Protein AF-A0A857VCX4-F1 (afdb_monomer_lite)

Foldseek 3Di:
DPCCCQVLWLLNLLVVLVVCVVVVVDDPVLSVLLNVLLCLLLCQQVPPPRGGDRLQPDDLVVSLVSSCVSCPPVDDPVVSVSSSVSSVVSSVQSVVCNVPPPDGDDPPPPPDPDPDDDDDDDDDDDDDDDDDDDDDDDDDDDDDDDDDDDDDDDDDDPAQWDWDWDQDPVRDTDIDTGGPPQDPVNVVVVVVVVVVVDDPPPPDD

pLDDT: mean 72.99, std 20.94, range [27.66, 93.31]

Radius of gyration: 27.65 Å; chains: 1; bounding box: 73×68×56 Å

Structure (mmCIF, N/CA/C/O backbone):
data_AF-A0A857VCX4-F1
#
_entry.id   AF-A0A857VCX4-F1
#
loop_
_atom_site.group_PDB
_atom_site.id
_atom_site.type_symbol
_atom_site.label_atom_id
_atom_site.label_alt_id
_atom_site.label_comp_id
_atom_site.label_asym_id
_atom_site.label_entity_id
_atom_site.label_seq_id
_atom_site.pdbx_PDB_ins_code
_atom_site.Cartn_x
_atom_site.Cartn_y
_atom_site.Cartn_z
_atom_site.occupancy
_atom_site.B_iso_or_equiv
_atom_site.auth_seq_id
_atom_site.auth_comp_id
_atom_site.auth_asym_id
_atom_site.auth_atom_id
_atom_site.pdbx_PDB_model_num
ATOM 1 N N . MET A 1 1 ? 21.790 -14.915 -12.751 1.00 44.94 1 MET A N 1
ATOM 2 C CA . MET A 1 1 ? 20.556 -14.621 -11.998 1.00 44.94 1 MET A CA 1
ATOM 3 C C . MET A 1 1 ? 19.429 -14.968 -12.943 1.00 44.94 1 MET A C 1
ATOM 5 O O . MET A 1 1 ? 19.490 -14.515 -14.075 1.00 44.94 1 MET A O 1
ATOM 9 N N . ALA A 1 2 ? 18.552 -15.900 -12.578 1.00 46.81 2 ALA A N 1
ATOM 10 C CA . ALA A 1 2 ? 17.436 -16.257 -13.447 1.00 46.81 2 ALA A CA 1
ATOM 11 C C . ALA A 1 2 ? 16.490 -15.053 -13.506 1.00 46.81 2 ALA A C 1
ATOM 13 O O . ALA A 1 2 ? 16.058 -14.601 -12.449 1.00 46.81 2 ALA A O 1
ATOM 14 N N . ASP A 1 3 ? 16.232 -14.528 -14.706 1.00 59.94 3 ASP A N 1
ATOM 15 C CA . ASP A 1 3 ? 15.299 -13.423 -14.933 1.00 59.94 3 ASP A CA 1
ATOM 16 C C . ASP A 1 3 ? 13.868 -13.917 -14.646 1.00 59.94 3 ASP A C 1
ATOM 18 O O . ASP A 1 3 ? 13.131 -14.324 -15.545 1.00 59.94 3 ASP A O 1
ATOM 22 N N . ASN A 1 4 ? 13.464 -13.926 -13.374 1.00 74.31 4 ASN A N 1
ATOM 23 C CA . ASN A 1 4 ? 12.152 -14.409 -12.937 1.00 74.31 4 ASN A CA 1
ATOM 24 C C . ASN A 1 4 ? 11.078 -13.319 -13.032 1.00 74.31 4 ASN A C 1
ATOM 26 O O . ASN A 1 4 ? 9.928 -13.562 -12.657 1.00 74.31 4 ASN A O 1
ATOM 30 N N . LEU A 1 5 ? 11.416 -12.140 -13.568 1.00 76.06 5 LEU A N 1
ATOM 31 C CA . LEU A 1 5 ? 10.547 -10.963 -13.677 1.00 76.06 5 LEU A CA 1
ATOM 32 C C . LEU A 1 5 ? 9.143 -11.278 -14.220 1.00 76.06 5 LEU A C 1
ATOM 34 O O . LEU A 1 5 ? 8.165 -10.697 -13.754 1.00 76.06 5 LEU A O 1
ATOM 38 N N . GLY A 1 6 ? 9.030 -12.198 -15.182 1.00 78.19 6 GLY A N 1
ATOM 39 C CA . GLY A 1 6 ? 7.765 -12.591 -15.819 1.00 78.19 6 GLY A CA 1
ATOM 40 C C . GLY A 1 6 ? 7.192 -13.939 -15.373 1.00 78.19 6 GLY A C 1
ATOM 41 O O . GLY A 1 6 ? 6.234 -14.404 -15.976 1.00 78.19 6 GLY A O 1
ATOM 42 N N . SER A 1 7 ? 7.775 -14.588 -14.363 1.00 79.06 7 SER A N 1
ATOM 43 C CA . SER A 1 7 ? 7.433 -15.973 -13.995 1.00 79.06 7 SER A CA 1
ATOM 44 C C . SER A 1 7 ? 6.073 -16.137 -13.304 1.00 79.06 7 SER A C 1
ATOM 46 O O . SER A 1 7 ? 5.602 -17.260 -13.175 1.00 79.06 7 SER A O 1
ATOM 48 N N . GLY A 1 8 ? 5.445 -15.055 -12.828 1.00 83.44 8 GLY A N 1
ATOM 49 C CA . GLY A 1 8 ? 4.210 -15.141 -12.033 1.00 83.44 8 GLY A CA 1
ATOM 50 C C . GLY A 1 8 ? 4.444 -15.517 -10.562 1.00 83.44 8 GLY A C 1
ATOM 51 O O . GLY A 1 8 ? 3.518 -15.469 -9.753 1.00 83.44 8 GLY A O 1
ATOM 52 N N . THR A 1 9 ? 5.686 -15.831 -10.190 1.00 90.75 9 THR A N 1
ATOM 53 C CA . THR A 1 9 ? 6.041 -16.344 -8.863 1.00 90.75 9 THR A CA 1
ATOM 54 C C . THR A 1 9 ? 6.345 -15.245 -7.843 1.00 90.75 9 THR A C 1
ATOM 56 O O . THR A 1 9 ? 6.553 -14.073 -8.178 1.00 90.75 9 THR A O 1
ATOM 59 N N . ALA A 1 10 ? 6.431 -15.636 -6.571 1.00 88.00 10 ALA A N 1
ATOM 60 C CA . ALA A 1 10 ? 6.846 -14.765 -5.479 1.00 88.00 10 ALA A CA 1
ATOM 61 C C . ALA A 1 10 ? 8.249 -14.187 -5.645 1.00 88.00 10 ALA A C 1
ATOM 63 O O . ALA A 1 10 ? 8.455 -12.995 -5.395 1.00 88.00 10 ALA A O 1
ATOM 64 N N . ALA A 1 11 ? 9.194 -15.000 -6.116 1.00 88.38 11 ALA A N 1
ATOM 65 C CA . ALA A 1 11 ? 10.532 -14.531 -6.445 1.00 88.38 11 ALA A CA 1
ATOM 66 C C . ALA A 1 11 ? 10.484 -13.473 -7.560 1.00 88.38 11 ALA A C 1
ATOM 68 O O . ALA A 1 11 ? 11.099 -12.413 -7.429 1.00 88.38 11 ALA A O 1
ATOM 69 N N . GLY A 1 12 ? 9.675 -13.707 -8.600 1.00 89.94 12 GLY A N 1
ATOM 70 C CA . GLY A 1 12 ? 9.464 -12.757 -9.695 1.00 89.94 12 GLY A CA 1
ATOM 71 C C . GLY A 1 12 ? 8.864 -11.423 -9.246 1.00 89.94 12 GLY A C 1
ATOM 72 O O . GLY A 1 12 ? 9.275 -10.364 -9.723 1.00 89.94 12 GLY A O 1
ATOM 73 N N . LEU A 1 13 ? 7.942 -11.443 -8.278 1.00 90.00 13 LEU A N 1
ATOM 74 C CA . LEU A 1 13 ? 7.382 -10.228 -7.683 1.00 90.00 13 LEU A CA 1
ATOM 75 C C . LEU A 1 13 ? 8.437 -9.419 -6.918 1.00 90.00 13 LEU A C 1
ATOM 77 O O . LEU A 1 13 ? 8.504 -8.196 -7.056 1.00 90.00 13 LEU A O 1
ATOM 81 N N . VAL A 1 14 ? 9.267 -10.083 -6.114 1.00 91.50 14 VAL A N 1
ATOM 82 C CA . VAL A 1 14 ? 10.349 -9.419 -5.373 1.00 91.50 14 VAL A CA 1
ATOM 83 C C . VAL A 1 14 ? 11.371 -8.808 -6.331 1.00 91.50 14 VAL A C 1
ATOM 85 O O . VAL A 1 14 ? 11.766 -7.657 -6.154 1.00 91.50 14 VAL A O 1
ATOM 88 N N . GLU A 1 15 ? 11.742 -9.534 -7.381 1.00 91.06 15 GLU A N 1
ATOM 89 C CA . GLU A 1 15 ? 12.672 -9.052 -8.400 1.00 91.06 15 GLU A CA 1
ATOM 90 C C . GLU A 1 15 ? 12.084 -7.880 -9.205 1.00 91.06 15 GLU A C 1
ATOM 92 O O . GLU A 1 15 ? 12.767 -6.890 -9.468 1.00 91.06 15 GLU A O 1
ATOM 97 N N . TYR A 1 16 ? 10.785 -7.922 -9.525 1.00 90.50 16 TYR A N 1
ATOM 98 C CA . TYR A 1 16 ? 10.072 -6.793 -10.126 1.00 90.50 16 TYR A CA 1
ATOM 99 C C . TYR A 1 16 ? 10.156 -5.545 -9.239 1.00 90.50 16 TYR A C 1
ATOM 101 O O . TYR A 1 16 ? 10.503 -4.467 -9.729 1.00 90.50 16 TYR A O 1
ATOM 109 N N . LEU A 1 17 ? 9.893 -5.691 -7.940 1.00 90.25 17 LEU A N 1
ATOM 110 C CA . LEU A 1 17 ? 9.990 -4.608 -6.964 1.00 90.25 17 LEU A CA 1
ATOM 111 C C . LEU A 1 17 ? 11.412 -4.026 -6.890 1.00 90.25 17 LEU A C 1
ATOM 113 O O . LEU A 1 17 ? 11.567 -2.804 -6.946 1.00 90.25 17 LEU A O 1
ATOM 117 N N . ASP A 1 18 ? 12.441 -4.874 -6.851 1.00 91.25 18 ASP A N 1
ATOM 118 C CA . ASP A 1 18 ? 13.842 -4.436 -6.878 1.00 91.25 18 ASP A CA 1
ATOM 119 C C . ASP A 1 18 ? 14.176 -3.713 -8.199 1.00 91.25 18 ASP A C 1
ATOM 121 O O . ASP A 1 18 ? 14.828 -2.664 -8.199 1.00 91.25 18 ASP A O 1
ATOM 125 N N . SER A 1 19 ? 13.636 -4.183 -9.330 1.00 89.88 19 SER A N 1
ATOM 126 C CA . SER A 1 19 ? 13.807 -3.534 -10.635 1.00 89.88 19 SER A CA 1
ATOM 127 C C . SER A 1 19 ? 13.178 -2.135 -10.695 1.00 89.88 19 SER A C 1
ATOM 129 O O . SER A 1 19 ? 13.698 -1.258 -11.389 1.00 89.88 19 SER A O 1
ATOM 131 N N . LEU A 1 20 ? 12.087 -1.887 -9.956 1.00 88.81 20 LEU A N 1
ATOM 132 C CA . LEU A 1 20 ? 11.468 -0.560 -9.870 1.00 88.81 20 LEU A CA 1
ATOM 133 C C . LEU A 1 20 ? 12.372 0.435 -9.141 1.00 88.81 20 LEU A C 1
ATOM 135 O O . LEU A 1 20 ? 12.447 1.596 -9.553 1.00 88.81 20 LEU A O 1
ATOM 139 N N . VAL A 1 21 ? 13.054 -0.010 -8.082 1.00 90.44 21 VAL A N 1
ATOM 140 C CA . VAL A 1 21 ? 14.012 0.815 -7.331 1.00 90.44 21 VAL A CA 1
ATOM 141 C C . VAL A 1 21 ? 15.259 1.063 -8.176 1.00 90.44 21 VAL A C 1
ATOM 143 O O . VAL A 1 21 ? 15.648 2.216 -8.355 1.00 90.44 21 VAL A O 1
ATOM 146 N N . ALA A 1 22 ? 15.823 0.014 -8.785 1.00 88.56 22 ALA A N 1
ATOM 147 C CA . ALA A 1 22 ? 17.004 0.115 -9.644 1.00 88.56 22 ALA A CA 1
ATOM 148 C C . ALA A 1 22 ? 16.788 1.056 -10.844 1.00 88.56 22 ALA A C 1
ATOM 150 O O . ALA A 1 22 ? 17.678 1.818 -11.212 1.00 88.56 22 ALA A O 1
ATOM 151 N N . LYS A 1 23 ? 15.583 1.054 -11.431 1.00 86.94 23 LYS A N 1
ATOM 152 C CA . LYS A 1 23 ? 15.206 1.942 -12.546 1.00 86.94 23 LYS A CA 1
ATOM 153 C C . LYS A 1 23 ? 14.748 3.339 -12.099 1.00 86.94 23 LYS A C 1
ATOM 155 O O . LYS A 1 23 ? 14.315 4.124 -12.942 1.00 86.94 23 LYS A O 1
ATOM 160 N N . GLY A 1 24 ? 14.761 3.644 -10.798 1.00 85.75 24 GLY A N 1
ATOM 161 C CA . GLY A 1 24 ? 14.295 4.924 -10.250 1.00 85.75 24 GLY A CA 1
ATOM 162 C C . GLY A 1 24 ? 12.797 5.192 -10.453 1.00 85.75 24 GLY A C 1
ATOM 163 O O . GLY A 1 24 ? 12.353 6.337 -10.393 1.00 85.75 24 GLY A O 1
ATOM 164 N N . ARG A 1 25 ? 11.998 4.151 -10.721 1.00 85.50 25 ARG A N 1
ATOM 165 C CA . ARG A 1 25 ? 10.548 4.250 -10.968 1.00 85.50 25 ARG A CA 1
ATOM 166 C C . ARG A 1 25 ? 9.735 4.277 -9.677 1.00 85.50 25 ARG A C 1
ATOM 168 O O . ARG A 1 25 ? 8.569 4.662 -9.695 1.00 85.50 25 ARG A O 1
ATOM 175 N N . SER A 1 26 ? 10.316 3.855 -8.558 1.00 86.88 26 SER A N 1
ATOM 176 C CA . SER A 1 26 ? 9.701 3.913 -7.230 1.00 86.88 26 SER A CA 1
ATOM 177 C C . SER A 1 26 ? 10.754 4.186 -6.161 1.00 86.88 26 SER A C 1
ATOM 179 O O . SER A 1 26 ? 11.940 3.928 -6.356 1.00 86.88 26 SER A O 1
ATOM 181 N N . ARG A 1 27 ? 10.321 4.741 -5.026 1.00 88.25 27 ARG A N 1
ATOM 182 C CA . ARG A 1 27 ? 11.202 5.036 -3.889 1.00 88.25 27 ARG A CA 1
ATOM 183 C C . ARG A 1 27 ? 11.392 3.783 -3.042 1.00 88.25 27 ARG A C 1
ATOM 185 O O . ARG A 1 27 ? 10.422 3.071 -2.782 1.00 88.25 27 ARG A O 1
ATOM 192 N N . ASP A 1 28 ? 12.598 3.594 -2.518 1.00 87.44 28 ASP A N 1
ATOM 193 C CA . ASP A 1 28 ? 12.924 2.456 -1.651 1.00 87.44 28 ASP A CA 1
ATOM 194 C C . ASP A 1 28 ? 11.978 2.346 -0.439 1.00 87.44 28 ASP A C 1
ATOM 196 O O . ASP A 1 28 ? 11.404 1.294 -0.173 1.00 87.44 28 ASP A O 1
ATOM 200 N N . GLY A 1 29 ? 11.661 3.475 0.207 1.00 87.19 29 GLY A N 1
ATOM 201 C CA . GLY A 1 29 ? 10.740 3.507 1.351 1.00 87.19 29 GLY A CA 1
ATOM 202 C C . GLY A 1 29 ? 9.300 3.053 1.056 1.00 87.19 29 GLY A C 1
ATOM 203 O O . GLY A 1 29 ? 8.551 2.779 1.990 1.00 87.19 29 GLY A O 1
ATOM 204 N N . VAL A 1 30 ? 8.897 2.964 -0.217 1.00 87.50 30 VAL A N 1
ATOM 205 C CA . VAL A 1 30 ? 7.594 2.406 -0.626 1.00 87.50 30 VAL A CA 1
ATOM 206 C C . VAL A 1 30 ? 7.714 0.914 -0.923 1.00 87.50 30 VAL A C 1
ATOM 208 O O . VAL A 1 30 ? 6.808 0.150 -0.592 1.00 87.50 30 VAL A O 1
ATOM 211 N N . VAL A 1 31 ? 8.831 0.501 -1.519 1.00 91.44 31 VAL A N 1
ATOM 212 C CA . VAL A 1 31 ? 9.068 -0.866 -1.986 1.00 91.44 31 VAL A CA 1
ATOM 213 C C . VAL A 1 31 ? 9.476 -1.806 -0.848 1.00 91.44 31 VAL A C 1
ATOM 215 O O . VAL A 1 31 ? 8.933 -2.905 -0.733 1.00 91.44 31 VAL A O 1
ATOM 218 N N . THR A 1 32 ? 10.347 -1.365 0.055 1.00 91.94 32 THR A N 1
ATOM 219 C CA . THR A 1 32 ? 10.860 -2.172 1.173 1.00 91.94 32 THR A CA 1
ATOM 220 C C . THR A 1 32 ? 9.752 -2.717 2.092 1.00 91.94 32 THR A C 1
ATOM 222 O O . THR A 1 32 ? 9.755 -3.915 2.397 1.00 91.94 32 THR A O 1
ATOM 225 N N . PRO A 1 33 ? 8.727 -1.933 2.490 1.00 91.69 33 PRO A N 1
ATOM 226 C CA . PRO A 1 33 ? 7.593 -2.456 3.256 1.00 91.69 33 PRO A CA 1
ATOM 227 C C . PRO A 1 33 ? 6.752 -3.502 2.510 1.00 91.69 33 PRO A C 1
ATOM 229 O O . PRO A 1 33 ? 6.168 -4.372 3.153 1.00 91.69 33 PRO A O 1
ATOM 232 N N . LEU A 1 34 ? 6.663 -3.413 1.177 1.00 92.25 34 LEU A N 1
ATOM 233 C CA . LEU A 1 34 ? 5.938 -4.379 0.342 1.00 92.25 34 LEU A CA 1
ATOM 234 C C . LEU A 1 34 ? 6.706 -5.703 0.286 1.00 92.25 34 LEU A C 1
ATOM 236 O O . LEU A 1 34 ? 6.143 -6.750 0.595 1.00 92.25 34 LEU A O 1
ATOM 240 N N . LYS A 1 35 ? 8.009 -5.636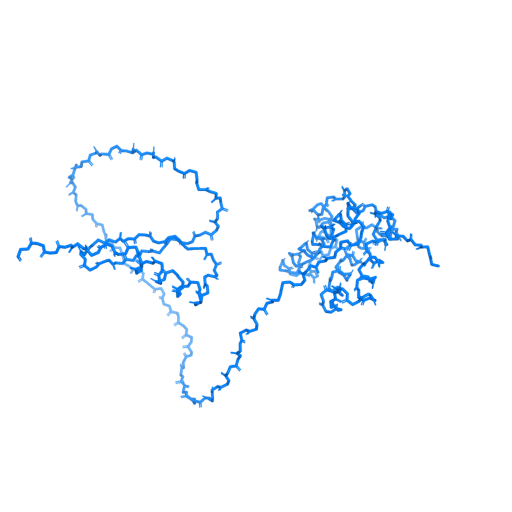 -0.012 1.00 92.69 35 LYS A N 1
ATOM 241 C CA . LYS A 1 35 ? 8.913 -6.794 -0.060 1.00 92.69 35 LYS A CA 1
ATOM 242 C C . LYS A 1 35 ? 8.941 -7.543 1.271 1.00 92.69 35 LYS A C 1
ATOM 244 O O . LYS A 1 35 ? 8.728 -8.749 1.312 1.00 92.69 35 LYS A O 1
ATOM 249 N N . THR A 1 36 ? 9.131 -6.816 2.371 1.00 93.31 36 THR A N 1
ATOM 250 C CA . THR A 1 36 ? 9.173 -7.409 3.719 1.00 93.31 36 THR A CA 1
ATOM 251 C C . THR A 1 36 ? 7.866 -8.088 4.116 1.00 93.31 36 THR A C 1
ATOM 253 O O . THR A 1 36 ? 7.911 -9.122 4.774 1.00 93.31 36 THR A O 1
ATOM 256 N N . ALA A 1 37 ? 6.713 -7.538 3.725 1.00 91.81 37 ALA A N 1
ATOM 257 C CA . ALA A 1 37 ? 5.420 -8.160 3.995 1.00 91.81 37 ALA A CA 1
ATOM 258 C C . ALA A 1 37 ? 5.280 -9.507 3.271 1.00 91.81 37 ALA A C 1
ATOM 260 O O . ALA A 1 37 ? 4.908 -10.491 3.900 1.00 91.81 37 ALA A O 1
ATOM 261 N N . ILE A 1 38 ? 5.621 -9.553 1.979 1.00 90.94 38 ILE A N 1
ATOM 262 C CA . ILE A 1 38 ? 5.516 -10.767 1.156 1.00 90.94 38 ILE A CA 1
ATOM 263 C C . ILE A 1 38 ? 6.418 -11.869 1.705 1.00 90.94 38 ILE A C 1
ATOM 265 O O . ILE A 1 38 ? 5.939 -12.968 1.961 1.00 90.94 38 ILE A O 1
ATOM 269 N N . VAL A 1 39 ? 7.700 -11.558 1.931 1.00 91.12 39 VAL A N 1
ATOM 270 C CA . VAL A 1 39 ? 8.680 -12.539 2.416 1.00 91.12 39 VAL A CA 1
ATOM 271 C C . VAL A 1 39 ? 8.238 -13.111 3.761 1.00 91.12 39 VAL A C 1
ATOM 273 O O . VAL A 1 39 ? 8.130 -14.321 3.890 1.00 91.12 39 VAL A O 1
ATOM 276 N N . LYS A 1 40 ? 7.883 -12.261 4.735 1.00 91.12 40 LYS A N 1
ATOM 277 C CA . LYS A 1 40 ? 7.482 -12.726 6.073 1.00 91.12 40 LYS A CA 1
ATOM 278 C C . LYS A 1 40 ? 6.222 -13.582 6.074 1.00 91.12 40 LYS A C 1
ATOM 280 O O . LYS A 1 40 ? 6.128 -14.516 6.864 1.00 91.12 40 LYS A O 1
ATOM 285 N N . VAL A 1 41 ? 5.233 -13.217 5.260 1.00 89.94 41 VAL A N 1
ATOM 286 C CA . VAL A 1 41 ? 3.968 -13.952 5.213 1.00 89.94 41 VAL A CA 1
ATOM 287 C C . VAL A 1 41 ? 4.178 -15.306 4.545 1.00 89.94 41 VAL A C 1
ATOM 289 O O . VAL A 1 41 ? 3.824 -16.317 5.143 1.00 89.94 41 VAL A O 1
ATOM 292 N N . LEU A 1 42 ? 4.829 -15.342 3.378 1.00 87.19 42 LEU A N 1
ATOM 293 C CA . LEU A 1 42 ? 5.046 -16.589 2.641 1.00 87.19 42 LEU A CA 1
ATOM 294 C C . LEU A 1 42 ? 6.033 -17.535 3.337 1.00 87.19 42 LEU A C 1
ATOM 296 O O . LEU A 1 42 ? 5.801 -18.738 3.351 1.00 87.19 42 LEU A O 1
ATOM 300 N N . GLU A 1 43 ? 7.080 -17.010 3.978 1.00 89.25 43 GLU A N 1
ATOM 301 C CA . GLU A 1 43 ? 8.028 -17.806 4.773 1.00 89.25 43 GLU A CA 1
ATOM 302 C C . GLU A 1 43 ? 7.330 -18.557 5.917 1.00 89.25 43 GLU A C 1
ATOM 304 O O . GLU A 1 43 ? 7.727 -19.665 6.273 1.00 89.25 43 GLU A O 1
ATOM 309 N N . LYS A 1 44 ? 6.271 -17.970 6.488 1.00 87.75 44 LYS A N 1
ATOM 310 C CA . LYS A 1 44 ? 5.506 -18.580 7.580 1.00 87.75 44 LYS A CA 1
ATOM 311 C C . LYS A 1 44 ? 4.397 -19.517 7.118 1.00 87.75 44 LYS A C 1
ATOM 313 O O . LYS A 1 44 ? 4.048 -20.412 7.879 1.00 87.75 44 LYS A O 1
ATOM 318 N N . THR A 1 45 ? 3.820 -19.311 5.937 1.00 85.19 45 THR A N 1
ATOM 319 C CA . THR A 1 45 ? 2.692 -20.128 5.459 1.00 85.19 45 THR A CA 1
ATOM 320 C C . THR A 1 45 ? 3.115 -21.311 4.597 1.00 85.19 45 THR A C 1
ATOM 322 O O . THR A 1 45 ? 2.484 -22.360 4.690 1.00 85.19 45 THR A O 1
ATOM 325 N N . GLU A 1 46 ? 4.149 -21.140 3.770 1.00 76.81 46 GLU A N 1
ATOM 326 C CA . GLU A 1 46 ? 4.562 -22.068 2.703 1.00 76.81 46 GLU A CA 1
ATOM 327 C C . GLU A 1 46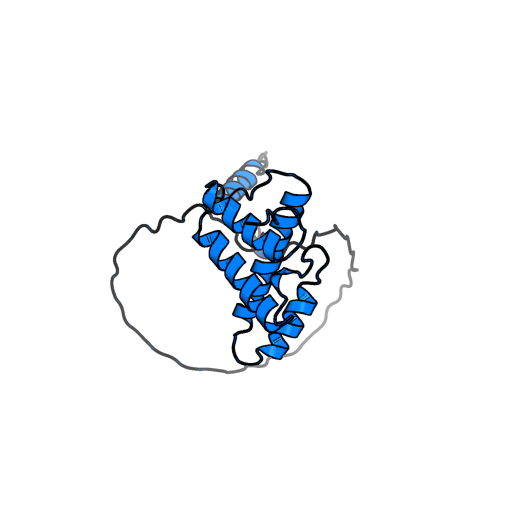 ? 6.033 -22.487 2.864 1.00 76.81 46 GLU A C 1
ATOM 329 O O . GLU A 1 46 ? 6.754 -22.598 1.879 1.00 76.81 46 GLU A O 1
ATOM 334 N N . SER A 1 47 ? 6.491 -22.624 4.116 1.00 66.81 47 SER A N 1
ATOM 335 C CA . SER A 1 47 ? 7.876 -22.909 4.530 1.00 66.81 47 SER A CA 1
ATOM 336 C C . SER A 1 47 ? 8.721 -23.651 3.477 1.00 66.81 47 SER A C 1
ATOM 338 O O . SER A 1 47 ? 8.315 -24.686 2.964 1.00 66.81 47 SER A O 1
ATOM 340 N N . GLU A 1 48 ? 9.926 -23.122 3.239 1.00 65.50 48 GLU A N 1
ATOM 341 C CA . GLU A 1 48 ? 10.984 -23.600 2.326 1.00 65.50 48 GLU A CA 1
ATOM 342 C C . GLU A 1 48 ? 10.855 -23.180 0.844 1.00 65.50 48 GLU A C 1
ATOM 344 O O . GLU A 1 48 ? 11.789 -22.556 0.340 1.00 65.50 48 GLU A O 1
ATOM 349 N N . ASP A 1 49 ? 9.698 -23.324 0.189 1.00 78.81 49 ASP A N 1
ATOM 350 C CA . ASP A 1 49 ? 9.530 -23.005 -1.251 1.00 78.81 49 ASP A CA 1
ATOM 351 C C . ASP A 1 49 ? 8.741 -21.714 -1.532 1.00 78.81 49 ASP A C 1
ATOM 353 O O . ASP A 1 49 ? 8.130 -21.534 -2.590 1.00 78.81 49 ASP A O 1
ATOM 357 N N . TRP A 1 50 ? 8.795 -20.752 -0.607 1.00 82.12 50 TRP A N 1
ATOM 358 C CA . TRP A 1 50 ? 8.055 -19.487 -0.710 1.00 82.12 50 TRP A CA 1
ATOM 359 C C . TRP A 1 50 ? 8.281 -18.743 -2.035 1.00 82.12 50 TRP A C 1
ATOM 361 O O . TRP A 1 50 ? 7.391 -18.032 -2.493 1.00 82.12 50 TRP A O 1
ATOM 371 N N . GLY A 1 51 ? 9.459 -18.894 -2.652 1.00 80.75 51 GLY A N 1
ATOM 372 C CA . GLY A 1 51 ? 9.837 -18.228 -3.899 1.00 80.75 51 GLY A CA 1
ATOM 373 C C . GLY A 1 51 ? 9.149 -18.781 -5.150 1.00 80.75 51 GLY A C 1
ATOM 374 O O . GLY A 1 51 ? 8.945 -18.022 -6.096 1.00 80.75 51 GLY A O 1
ATOM 375 N N . ALA A 1 52 ? 8.772 -20.064 -5.150 1.00 83.81 52 ALA A N 1
ATOM 376 C CA . ALA A 1 52 ? 8.164 -20.752 -6.293 1.00 83.81 52 ALA A CA 1
ATOM 377 C C . ALA A 1 52 ? 6.631 -20.637 -6.326 1.00 83.81 52 ALA A C 1
ATOM 379 O O . ALA A 1 52 ? 6.002 -21.011 -7.315 1.00 83.81 52 ALA A O 1
ATOM 380 N N . VAL A 1 53 ? 6.029 -20.098 -5.264 1.00 83.69 53 VAL A N 1
ATOM 381 C CA . VAL A 1 53 ? 4.579 -19.925 -5.144 1.00 83.69 53 VAL A CA 1
ATOM 382 C C . VAL A 1 53 ? 4.066 -18.990 -6.240 1.00 83.69 53 VAL A C 1
ATOM 384 O O . VAL A 1 53 ? 4.545 -17.859 -6.371 1.00 83.69 53 VAL A O 1
ATOM 387 N N . ASP A 1 54 ? 3.070 -19.442 -7.007 1.00 86.38 54 ASP A N 1
ATOM 388 C CA . ASP A 1 54 ? 2.360 -18.598 -7.970 1.00 86.38 54 ASP A CA 1
ATOM 389 C C . ASP A 1 54 ? 1.480 -17.587 -7.225 1.00 86.38 54 ASP A C 1
ATOM 391 O O . ASP A 1 54 ? 0.496 -17.928 -6.568 1.00 86.38 54 ASP A O 1
ATOM 395 N N . ILE A 1 55 ? 1.843 -16.311 -7.336 1.00 85.44 55 ILE A N 1
ATOM 396 C CA . ILE A 1 55 ? 1.155 -15.211 -6.661 1.00 85.44 55 ILE A CA 1
ATOM 397 C C . ILE A 1 55 ? -0.033 -14.699 -7.488 1.00 85.44 55 ILE A C 1
ATOM 399 O O . ILE A 1 55 ? -0.909 -13.996 -6.975 1.00 85.44 55 ILE A O 1
ATOM 403 N N . THR A 1 56 ? -0.108 -15.024 -8.778 1.00 83.38 56 THR A N 1
ATOM 404 C CA . THR A 1 56 ? -1.154 -14.471 -9.648 1.00 83.38 56 THR A CA 1
ATOM 405 C C . THR A 1 56 ? -2.544 -15.023 -9.323 1.00 83.38 56 THR A C 1
ATOM 407 O O . THR A 1 56 ? -3.528 -14.280 -9.429 1.00 83.38 56 THR A O 1
ATOM 410 N N . HIS A 1 57 ? -2.621 -16.260 -8.833 1.00 82.62 57 HIS A N 1
ATOM 411 C CA . HIS A 1 57 ? -3.872 -16.950 -8.507 1.00 82.62 57 HIS A CA 1
ATOM 412 C C . HIS A 1 57 ? -4.118 -17.124 -7.004 1.00 82.62 57 HIS A C 1
ATOM 414 O O . HIS A 1 57 ? -5.129 -17.706 -6.621 1.00 82.62 57 HIS A O 1
ATOM 420 N N . ILE A 1 58 ? -3.228 -16.617 -6.148 1.00 84.12 58 ILE A N 1
ATOM 421 C CA . ILE A 1 58 ? -3.328 -16.834 -4.705 1.00 84.12 58 ILE A CA 1
ATOM 422 C C . ILE A 1 58 ? -4.467 -16.018 -4.076 1.00 84.12 58 ILE A C 1
ATOM 424 O O . ILE A 1 58 ? -4.639 -14.829 -4.375 1.00 84.12 58 ILE A O 1
ATOM 428 N N . ASP A 1 59 ? -5.221 -16.644 -3.171 1.00 87.31 59 ASP A N 1
ATOM 429 C CA . ASP A 1 59 ? -6.179 -15.939 -2.325 1.00 87.31 59 ASP A CA 1
ATOM 430 C C . ASP A 1 59 ? -5.446 -15.308 -1.137 1.00 87.31 59 ASP A C 1
ATOM 432 O O . ASP A 1 59 ? -4.977 -15.977 -0.214 1.00 87.31 59 ASP A O 1
ATOM 436 N N . VAL A 1 60 ? -5.329 -13.982 -1.173 1.00 88.69 60 VAL A N 1
ATOM 437 C CA . VAL A 1 60 ? -4.633 -13.217 -0.136 1.00 88.69 60 VAL A CA 1
ATOM 438 C C . VAL A 1 60 ? -5.324 -13.350 1.219 1.00 88.69 60 VAL A C 1
ATOM 440 O O . VAL A 1 60 ? -4.652 -13.295 2.245 1.00 88.69 60 VAL A O 1
ATOM 443 N N . GLU A 1 61 ? -6.647 -13.498 1.251 1.00 89.19 61 GLU A N 1
ATOM 444 C CA . GLU A 1 61 ? -7.403 -13.555 2.503 1.00 89.19 61 GLU A CA 1
ATOM 445 C C . GLU A 1 61 ? -7.195 -14.896 3.204 1.00 89.19 61 GLU A C 1
ATOM 447 O O . GLU A 1 61 ? -6.958 -14.910 4.414 1.00 89.19 61 GLU A O 1
ATOM 452 N N . ASP A 1 62 ? -7.154 -15.991 2.442 1.00 90.25 62 ASP A N 1
ATOM 453 C CA . ASP A 1 62 ? -6.814 -17.318 2.961 1.00 90.25 62 ASP A CA 1
ATOM 454 C C . ASP A 1 62 ? -5.366 -17.378 3.477 1.00 90.25 62 ASP A C 1
ATOM 456 O O . ASP A 1 62 ? -5.114 -17.780 4.618 1.00 90.25 62 ASP A O 1
ATOM 460 N N . VAL A 1 63 ? -4.404 -16.863 2.701 1.00 89.62 63 VAL A N 1
ATOM 461 C CA . VAL A 1 63 ? -2.994 -16.784 3.126 1.00 89.62 63 VAL A CA 1
ATOM 462 C C . VAL A 1 63 ? -2.849 -15.964 4.406 1.00 89.62 63 VAL A C 1
ATOM 464 O O . VAL A 1 63 ? -2.131 -16.358 5.325 1.00 89.62 63 VAL A O 1
ATOM 467 N N . MET A 1 64 ? -3.556 -14.837 4.510 1.00 90.25 64 MET A N 1
ATOM 468 C CA . MET A 1 64 ? -3.530 -14.004 5.712 1.00 90.25 64 MET A CA 1
ATOM 469 C C . MET A 1 64 ? -4.220 -14.669 6.908 1.00 90.25 64 MET A C 1
ATOM 471 O O . MET A 1 64 ? -3.762 -14.486 8.038 1.00 90.25 64 MET A 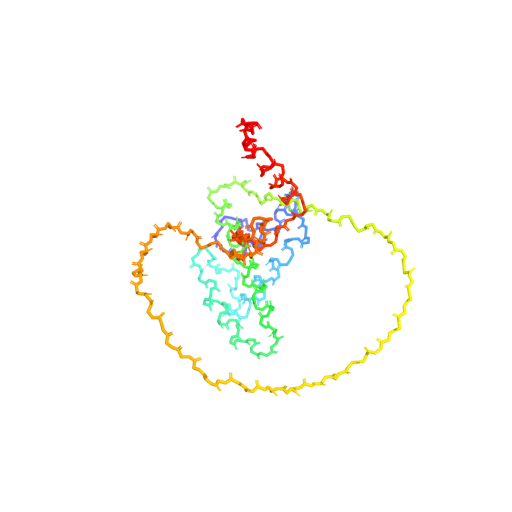O 1
ATOM 475 N N . ALA A 1 65 ? -5.279 -15.455 6.696 1.00 90.00 65 ALA A N 1
ATOM 476 C CA . ALA A 1 65 ? -5.919 -16.237 7.751 1.00 90.00 65 ALA A CA 1
ATOM 477 C C . ALA A 1 65 ? -4.972 -17.320 8.290 1.00 90.00 65 ALA A C 1
ATOM 479 O O . ALA A 1 65 ? -4.780 -17.424 9.504 1.00 90.00 65 ALA A O 1
ATOM 480 N N . ARG A 1 66 ? -4.298 -18.058 7.398 1.00 89.06 66 ARG A N 1
ATOM 481 C CA . ARG A 1 66 ? -3.252 -19.028 7.760 1.00 89.06 66 ARG A CA 1
ATOM 482 C C . ARG A 1 66 ? -2.107 -18.347 8.506 1.00 89.06 66 ARG A C 1
ATOM 484 O O . ARG A 1 66 ? -1.734 -18.793 9.587 1.00 89.06 66 ARG A O 1
ATOM 491 N N . PHE A 1 67 ? -1.617 -17.216 8.002 1.00 89.62 67 PHE A N 1
ATOM 492 C CA . PHE A 1 67 ? -0.574 -16.426 8.659 1.00 89.62 67 PHE A CA 1
ATOM 493 C C . PHE A 1 67 ? -0.976 -15.978 10.071 1.00 89.62 67 PHE A C 1
ATOM 495 O O . PHE A 1 67 ? -0.187 -16.116 11.007 1.00 89.62 67 PHE A O 1
ATOM 502 N N . LYS A 1 68 ? -2.211 -15.495 10.254 1.00 89.69 68 LYS A N 1
ATOM 503 C CA . LYS A 1 68 ? -2.749 -15.105 11.566 1.00 89.69 68 LYS A CA 1
ATOM 504 C C . LYS A 1 68 ? -2.830 -16.289 12.531 1.00 89.69 68 LYS A C 1
ATOM 506 O O . LYS A 1 68 ? -2.557 -16.111 13.713 1.00 89.69 68 LYS A O 1
ATOM 511 N N . ASN A 1 69 ? -3.164 -17.480 12.036 1.00 89.94 69 ASN A N 1
ATOM 512 C CA . ASN A 1 69 ? -3.173 -18.702 12.842 1.00 89.94 69 ASN A CA 1
ATOM 513 C C . ASN A 1 69 ? -1.751 -19.117 13.260 1.00 89.94 69 ASN A C 1
ATOM 515 O O . ASN A 1 69 ? -1.544 -19.474 14.416 1.00 89.94 69 ASN A O 1
ATOM 519 N N . PHE A 1 70 ? -0.763 -19.008 12.364 1.00 86.44 70 PHE A N 1
ATOM 520 C CA . PHE A 1 70 ? 0.638 -19.346 12.660 1.00 86.44 70 PHE A CA 1
ATOM 521 C C . PHE A 1 70 ? 1.352 -18.347 13.578 1.00 86.44 70 PHE A C 1
ATOM 523 O O . PHE A 1 70 ? 2.321 -18.714 14.234 1.00 86.44 70 PHE A O 1
ATOM 530 N N . THR A 1 71 ? 0.897 -17.094 13.616 1.00 85.81 71 THR A N 1
ATOM 531 C CA . THR A 1 71 ? 1.519 -15.998 14.386 1.00 85.81 71 THR A CA 1
ATOM 532 C C . THR A 1 71 ? 0.609 -15.474 15.498 1.00 85.81 71 THR A C 1
ATOM 534 O O . THR A 1 71 ? 0.736 -14.328 15.941 1.00 85.81 71 THR A O 1
ATOM 537 N N . MET A 1 72 ? -0.348 -16.299 15.949 1.00 81.06 72 MET A N 1
ATOM 538 C CA . MET A 1 72 ? -1.300 -15.929 16.999 1.00 81.06 72 MET A CA 1
ATOM 539 C C . MET A 1 72 ? -0.572 -15.348 18.220 1.00 81.06 72 MET A C 1
ATOM 541 O O . MET A 1 72 ? 0.128 -16.054 18.936 1.00 81.06 72 MET A O 1
ATOM 545 N N . GLY A 1 73 ? -0.784 -14.051 18.469 1.00 79.62 73 GLY A N 1
ATOM 546 C CA . GLY A 1 73 ? -0.204 -13.316 19.598 1.00 79.62 73 GLY A CA 1
ATOM 547 C C . GLY A 1 73 ? 1.011 -12.438 19.272 1.00 79.62 73 GLY A C 1
ATOM 548 O O . GLY A 1 73 ? 1.286 -11.517 20.036 1.00 79.62 73 GLY A O 1
ATOM 549 N N . ASP A 1 74 ? 1.677 -12.629 18.130 1.00 85.62 74 ASP A N 1
ATOM 550 C CA . ASP A 1 74 ? 2.908 -11.890 17.791 1.00 85.62 74 ASP A CA 1
ATOM 551 C C . ASP A 1 74 ? 2.640 -10.479 17.248 1.00 85.62 74 ASP A C 1
ATOM 553 O O . ASP A 1 74 ? 3.484 -9.582 17.325 1.00 85.62 74 ASP A O 1
ATOM 557 N N . TYR A 1 75 ? 1.451 -10.270 16.678 1.00 89.44 75 TYR A N 1
ATOM 558 C CA . TYR A 1 75 ? 1.081 -9.035 15.992 1.00 89.44 75 TYR A CA 1
ATOM 559 C C . TYR A 1 75 ? -0.302 -8.524 16.401 1.00 89.44 75 TYR A C 1
ATOM 561 O O . TYR A 1 75 ? -1.217 -9.279 16.730 1.00 89.44 75 TYR A O 1
ATOM 569 N N . THR A 1 76 ? -0.468 -7.202 16.324 1.00 91.31 76 THR A N 1
ATOM 570 C CA . THR A 1 76 ? -1.758 -6.526 16.517 1.00 91.31 76 THR A CA 1
ATOM 571 C C . THR A 1 76 ? -2.650 -6.655 15.282 1.00 91.31 76 THR A C 1
ATOM 573 O O . THR A 1 76 ? -2.153 -6.776 14.161 1.00 91.31 76 THR A O 1
ATOM 576 N N . ASP A 1 77 ? -3.972 -6.526 15.452 1.00 87.88 77 ASP A N 1
ATOM 577 C CA . ASP A 1 77 ? -4.924 -6.544 14.324 1.00 87.88 77 ASP A CA 1
ATOM 578 C C . ASP A 1 77 ? -4.596 -5.476 13.264 1.00 87.88 77 ASP A C 1
ATOM 580 O O . ASP A 1 77 ? -4.607 -5.744 12.064 1.00 87.88 77 ASP A O 1
ATOM 584 N N . ALA A 1 78 ? -4.148 -4.295 13.705 1.00 88.00 78 ALA A N 1
ATOM 585 C CA . ALA A 1 78 ? -3.665 -3.238 12.817 1.00 88.00 78 ALA A CA 1
ATOM 586 C C . ALA A 1 78 ? -2.456 -3.665 11.960 1.00 88.00 78 ALA A C 1
ATOM 588 O O . ALA A 1 78 ? -2.346 -3.259 10.802 1.00 88.00 78 ALA A O 1
ATOM 589 N N . SER A 1 79 ? -1.560 -4.494 12.500 1.00 89.06 79 SER A N 1
ATOM 590 C CA . SER A 1 79 ? -0.395 -5.005 11.767 1.00 89.06 79 SER A CA 1
ATOM 591 C C . SER A 1 79 ? -0.802 -6.038 10.719 1.00 89.06 79 SER A C 1
ATOM 593 O O . SER A 1 79 ? -0.321 -5.967 9.589 1.00 89.06 79 SER A O 1
ATOM 595 N N . TYR A 1 80 ? -1.741 -6.932 11.046 1.00 90.94 80 TYR A N 1
ATOM 596 C CA . TYR A 1 80 ? -2.299 -7.879 10.074 1.00 90.94 80 TYR A CA 1
ATOM 597 C C . TYR A 1 80 ? -2.958 -7.152 8.903 1.00 90.94 80 TYR A C 1
ATOM 599 O O . TYR A 1 80 ? -2.639 -7.434 7.750 1.00 90.94 80 TYR A O 1
ATOM 607 N N . ARG A 1 81 ? -3.788 -6.141 9.189 1.00 91.69 81 ARG A N 1
ATOM 608 C CA . ARG A 1 81 ? -4.380 -5.281 8.153 1.00 91.69 81 ARG A CA 1
ATOM 609 C C . ARG A 1 81 ? -3.312 -4.585 7.315 1.00 91.69 81 ARG A C 1
ATOM 611 O O . ARG A 1 81 ? -3.412 -4.544 6.093 1.00 91.69 81 ARG A O 1
ATOM 618 N N . ALA A 1 82 ? -2.260 -4.061 7.940 1.00 91.38 82 ALA A N 1
ATOM 619 C CA . ALA A 1 82 ? -1.173 -3.417 7.210 1.00 91.38 82 ALA A CA 1
ATOM 620 C C . ALA A 1 82 ? -0.450 -4.385 6.257 1.00 91.38 82 ALA A C 1
ATOM 622 O O . ALA A 1 82 ? -0.130 -3.987 5.136 1.00 91.38 82 ALA A O 1
ATOM 623 N N . TYR A 1 83 ? -0.203 -5.630 6.670 1.00 92.50 83 TYR A N 1
ATOM 624 C CA . TYR A 1 83 ? 0.388 -6.652 5.803 1.00 92.50 83 TYR A CA 1
ATOM 625 C C . TYR A 1 83 ? -0.550 -7.052 4.660 1.00 92.50 83 TYR A C 1
ATOM 627 O O . TYR A 1 83 ? -0.112 -7.070 3.511 1.00 92.50 83 TYR A O 1
ATOM 635 N N . GLU A 1 84 ? -1.838 -7.244 4.945 1.00 92.31 84 GLU A N 1
ATOM 636 C CA . GLU A 1 84 ? -2.870 -7.541 3.945 1.00 92.31 84 GLU A CA 1
ATOM 637 C C . GLU A 1 84 ? -2.902 -6.473 2.836 1.00 92.31 84 GLU A C 1
ATOM 639 O O . GLU A 1 84 ? -2.778 -6.788 1.651 1.00 92.31 84 GLU A O 1
ATOM 644 N N . LEU A 1 85 ? -2.981 -5.186 3.208 1.00 93.25 85 LEU A N 1
ATOM 645 C CA . LEU A 1 85 ? -2.988 -4.080 2.244 1.00 93.25 85 LEU A CA 1
ATOM 646 C C . LEU A 1 85 ? -1.703 -4.027 1.405 1.00 93.25 85 LEU A C 1
ATOM 648 O O . LEU A 1 85 ? -1.753 -3.703 0.216 1.00 93.25 85 LEU A O 1
ATOM 652 N N . ARG A 1 86 ? -0.546 -4.314 2.013 1.00 92.31 86 ARG A N 1
ATOM 653 C CA . ARG A 1 86 ? 0.748 -4.318 1.315 1.00 92.31 86 ARG A CA 1
ATOM 654 C C . ARG A 1 86 ? 0.812 -5.439 0.285 1.00 92.31 86 ARG A C 1
ATOM 656 O O . ARG A 1 86 ? 1.186 -5.174 -0.854 1.00 92.31 86 ARG A O 1
ATOM 663 N N . ILE A 1 87 ? 0.395 -6.648 0.651 1.00 92.25 87 ILE A N 1
ATOM 664 C CA . ILE A 1 87 ? 0.379 -7.797 -0.259 1.00 92.25 87 ILE A CA 1
ATOM 665 C C . ILE A 1 87 ? -0.606 -7.542 -1.402 1.00 92.25 87 ILE A C 1
ATOM 667 O O . ILE A 1 87 ? -0.193 -7.559 -2.559 1.00 92.25 87 ILE A O 1
ATOM 671 N N . LYS A 1 88 ? -1.861 -7.165 -1.107 1.00 92.56 88 LYS A N 1
ATOM 672 C CA . LYS A 1 88 ? -2.865 -6.819 -2.136 1.00 92.56 88 LYS A CA 1
ATOM 673 C C . LYS A 1 88 ? -2.330 -5.776 -3.126 1.00 92.56 88 LYS A C 1
ATOM 675 O O . LYS A 1 88 ? -2.476 -5.925 -4.341 1.00 92.56 88 LYS A O 1
ATOM 680 N N . ARG A 1 89 ? -1.650 -4.740 -2.623 1.00 91.88 89 ARG A N 1
ATOM 681 C CA . ARG A 1 89 ? -1.028 -3.701 -3.455 1.00 91.88 89 ARG A CA 1
ATOM 682 C C . ARG A 1 89 ? 0.100 -4.242 -4.333 1.00 91.88 89 ARG A C 1
ATOM 684 O O . ARG A 1 89 ? 0.117 -3.937 -5.522 1.00 91.88 89 ARG A O 1
ATOM 691 N N . ALA A 1 90 ? 1.029 -5.014 -3.774 1.00 91.44 90 ALA A N 1
ATOM 692 C CA . ALA A 1 90 ? 2.151 -5.566 -4.531 1.00 91.44 90 ALA A CA 1
ATOM 693 C C . ALA A 1 90 ? 1.676 -6.510 -5.645 1.00 91.44 90 ALA A C 1
ATOM 695 O O . ALA A 1 90 ? 2.116 -6.381 -6.785 1.00 91.44 90 ALA A O 1
ATOM 696 N N . ILE A 1 91 ? 0.711 -7.383 -5.345 1.00 91.94 91 ILE A N 1
ATOM 697 C CA . ILE A 1 91 ? 0.112 -8.301 -6.322 1.00 91.94 91 ILE A CA 1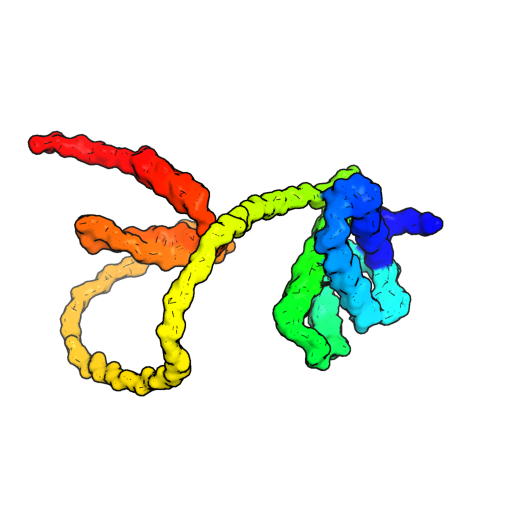
ATOM 698 C C . ILE A 1 91 ? -0.579 -7.522 -7.437 1.00 91.94 91 ILE A C 1
ATOM 700 O O . ILE A 1 91 ? -0.375 -7.811 -8.612 1.00 91.94 91 ILE A O 1
ATOM 704 N N . SER A 1 92 ? -1.360 -6.495 -7.090 1.00 91.62 92 SER A N 1
ATOM 705 C CA . SER A 1 92 ? -1.996 -5.628 -8.084 1.00 91.62 92 SER A CA 1
ATOM 706 C C . SER A 1 92 ? -0.963 -4.976 -9.008 1.00 91.62 92 SER A C 1
ATOM 708 O O . SER A 1 92 ? -1.148 -4.951 -10.224 1.00 91.62 92 SER A O 1
ATOM 710 N N . TRP A 1 93 ? 0.151 -4.481 -8.465 1.00 90.56 93 TRP A N 1
ATOM 711 C CA . TRP A 1 93 ? 1.224 -3.900 -9.273 1.00 90.56 93 TRP A CA 1
ATOM 712 C C . TRP A 1 93 ? 1.862 -4.915 -10.213 1.00 90.56 93 TRP A C 1
ATOM 714 O O . TRP A 1 93 ? 2.136 -4.587 -11.364 1.00 90.56 93 TRP A O 1
ATOM 724 N N . TYR A 1 94 ? 2.059 -6.137 -9.735 1.00 90.25 94 TYR A N 1
ATOM 725 C CA . TYR A 1 94 ? 2.645 -7.207 -10.524 1.00 90.25 94 TYR A CA 1
ATOM 726 C C . TYR A 1 94 ? 1.723 -7.680 -11.643 1.00 90.25 94 TYR A C 1
ATOM 728 O O . TYR A 1 94 ? 2.147 -7.763 -12.788 1.00 90.25 94 TYR A O 1
ATOM 736 N N . LYS A 1 95 ? 0.430 -7.879 -11.357 1.00 90.19 95 LYS A N 1
ATOM 737 C CA . LYS A 1 95 ? -0.581 -8.211 -12.374 1.00 90.19 95 LYS A CA 1
ATOM 738 C C . LYS A 1 95 ? -0.648 -7.152 -13.476 1.00 90.19 95 LYS A C 1
ATOM 740 O O . LYS A 1 95 ? -0.713 -7.491 -14.657 1.00 90.19 95 LYS A O 1
ATOM 745 N N . ASN A 1 96 ? -0.580 -5.873 -13.101 1.00 89.88 96 ASN A N 1
ATOM 746 C CA . ASN A 1 96 ? -0.528 -4.775 -14.066 1.00 89.88 96 ASN A CA 1
ATOM 747 C C . ASN A 1 96 ? 0.759 -4.793 -14.900 1.00 89.88 96 ASN A C 1
ATOM 749 O O . ASN A 1 96 ? 0.699 -4.522 -16.095 1.00 89.88 96 ASN A O 1
ATOM 753 N N . PHE A 1 97 ? 1.899 -5.134 -14.299 1.00 88.88 97 PHE A N 1
ATOM 754 C CA . PHE A 1 97 ? 3.166 -5.291 -15.012 1.00 88.88 97 PHE A CA 1
ATOM 755 C C . PHE A 1 97 ? 3.153 -6.475 -15.992 1.00 88.88 97 PHE A C 1
ATOM 757 O O . PHE A 1 97 ? 3.609 -6.324 -17.121 1.00 88.88 97 PHE A O 1
ATOM 764 N N . LEU A 1 98 ? 2.585 -7.620 -15.599 1.00 87.50 98 LEU A N 1
ATOM 765 C CA . LEU A 1 98 ? 2.435 -8.786 -16.477 1.00 87.50 98 LEU A CA 1
ATOM 766 C C . LEU A 1 98 ? 1.495 -8.497 -17.655 1.00 87.50 98 LEU A C 1
ATOM 768 O O . LEU A 1 98 ? 1.747 -8.940 -18.769 1.00 87.50 98 LEU A O 1
ATOM 772 N N . SER A 1 99 ? 0.436 -7.718 -17.416 1.00 87.75 99 SER A N 1
ATOM 773 C CA . SER A 1 99 ? -0.507 -7.315 -18.468 1.00 87.75 99 SER A CA 1
ATOM 774 C C . SER A 1 99 ? 0.078 -6.242 -19.395 1.00 87.75 99 SER A C 1
ATOM 776 O O . SER A 1 99 ? -0.210 -6.235 -20.586 1.00 87.75 99 SER A O 1
ATOM 778 N N . ASN A 1 100 ? 0.891 -5.330 -18.853 1.00 87.62 100 ASN A N 1
ATOM 779 C CA . ASN A 1 100 ? 1.500 -4.211 -19.568 1.00 87.62 100 ASN A CA 1
ATOM 780 C C . ASN A 1 100 ? 3.003 -4.138 -19.243 1.00 87.62 100 ASN A C 1
ATOM 782 O O . ASN A 1 100 ? 3.388 -3.484 -18.262 1.00 87.62 100 ASN A O 1
ATOM 786 N N . PRO A 1 101 ? 3.875 -4.766 -20.054 1.00 78.38 101 PRO A N 1
ATOM 787 C CA . PRO A 1 101 ? 5.309 -4.762 -19.799 1.00 78.38 101 PRO A CA 1
ATOM 788 C C . PRO A 1 101 ? 5.845 -3.325 -19.839 1.00 78.38 101 PRO A C 1
ATOM 790 O O . PRO A 1 101 ? 5.687 -2.602 -20.820 1.00 78.38 101 PRO A O 1
ATOM 793 N N . GLY A 1 102 ? 6.463 -2.888 -18.740 1.00 75.75 102 GLY A N 1
ATOM 794 C CA . GLY A 1 102 ? 6.937 -1.508 -18.568 1.00 75.75 102 GLY A CA 1
ATOM 795 C C . GLY A 1 102 ? 5.976 -0.587 -17.810 1.00 75.75 102 GLY A C 1
ATOM 796 O O . GLY A 1 102 ? 6.311 0.577 -17.581 1.00 75.75 102 GLY A O 1
ATOM 797 N N . TRP A 1 103 ? 4.822 -1.092 -17.368 1.00 82.94 103 TRP A N 1
ATOM 798 C CA . TRP A 1 103 ? 3.977 -0.391 -16.407 1.00 82.94 103 TRP A CA 1
ATOM 799 C C . TRP A 1 103 ? 4.697 -0.227 -15.065 1.00 82.94 103 TRP A C 1
ATOM 801 O O . TRP A 1 103 ? 5.395 -1.125 -14.597 1.00 82.94 103 TRP A O 1
ATOM 811 N N . TYR A 1 104 ? 4.516 0.931 -14.437 1.00 81.94 104 TYR A N 1
ATOM 812 C CA . TYR A 1 104 ? 5.014 1.207 -13.097 1.00 81.94 104 TYR A CA 1
ATOM 813 C C . TYR A 1 104 ? 4.008 2.064 -12.323 1.00 81.94 104 TYR A C 1
ATOM 815 O O . TYR A 1 104 ? 3.240 2.831 -12.920 1.00 81.94 104 TYR A O 1
ATOM 823 N N . PRO A 1 105 ? 4.019 1.989 -10.985 1.00 78.75 105 PRO A N 1
ATOM 824 C CA . PRO A 1 105 ? 3.129 2.786 -10.164 1.00 78.75 105 PRO A CA 1
ATOM 825 C C . PRO A 1 105 ? 3.503 4.263 -10.278 1.00 78.75 105 PRO A C 1
ATOM 827 O O . PRO A 1 105 ? 4.616 4.666 -9.943 1.00 78.75 105 PRO A O 1
ATOM 830 N N . LYS A 1 106 ? 2.564 5.102 -10.722 1.00 76.06 106 LYS A N 1
ATOM 831 C CA . LYS A 1 106 ? 2.727 6.556 -10.629 1.00 76.06 106 LYS A CA 1
ATOM 832 C C . LYS A 1 106 ? 2.545 6.949 -9.166 1.00 76.06 106 LYS A C 1
ATOM 834 O O . LYS A 1 106 ? 1.442 6.841 -8.630 1.00 76.06 106 LYS A O 1
ATOM 839 N N . GLU A 1 107 ? 3.631 7.362 -8.516 1.00 63.47 107 GLU A N 1
ATOM 840 C CA . GLU A 1 107 ? 3.597 7.848 -7.136 1.00 63.47 107 GLU A CA 1
ATOM 841 C C . GLU A 1 107 ? 2.588 8.998 -7.043 1.00 63.47 107 GLU A C 1
ATOM 843 O O . GLU A 1 107 ? 2.773 10.067 -7.632 1.00 63.47 107 GLU A O 1
ATOM 848 N N . ARG A 1 108 ? 1.488 8.776 -6.317 1.00 58.44 108 ARG A N 1
ATOM 849 C CA . ARG A 1 108 ? 0.535 9.840 -6.011 1.00 58.44 108 ARG A CA 1
ATOM 850 C C . ARG A 1 108 ? 1.246 10.756 -5.024 1.00 58.44 108 ARG A C 1
ATOM 852 O O . ARG A 1 108 ? 1.351 10.424 -3.846 1.00 58.44 108 ARG A O 1
ATOM 859 N N . GLN A 1 109 ? 1.771 11.876 -5.519 1.00 48.44 109 GLN A N 1
ATOM 860 C CA . GLN A 1 109 ? 2.348 12.939 -4.701 1.00 48.44 109 GLN A CA 1
ATOM 861 C C . GLN A 1 109 ? 1.330 13.308 -3.617 1.00 48.44 109 GLN A C 1
ATOM 863 O O . GLN A 1 109 ? 0.333 13.981 -3.879 1.00 48.44 109 GLN A O 1
ATOM 868 N N . ARG A 1 110 ? 1.543 12.814 -2.392 1.00 48.00 110 ARG A N 1
ATOM 869 C CA . ARG A 1 110 ? 0.817 13.313 -1.228 1.00 48.00 110 ARG A CA 1
ATOM 870 C C . ARG A 1 110 ? 1.285 14.748 -1.073 1.00 48.00 110 ARG A C 1
ATOM 872 O O . ARG A 1 110 ? 2.443 14.971 -0.736 1.00 48.00 110 ARG A O 1
ATOM 879 N N . THR A 1 111 ? 0.406 15.701 -1.361 1.00 41.59 111 THR A N 1
ATOM 880 C CA . THR A 1 111 ? 0.641 17.114 -1.075 1.00 41.59 111 THR A CA 1
ATOM 881 C C . THR A 1 111 ? 1.030 17.228 0.394 1.00 41.59 111 THR A C 1
ATOM 883 O O . THR A 1 111 ? 0.229 16.932 1.286 1.00 41.59 111 THR A O 1
ATOM 886 N N . SER A 1 112 ? 2.289 17.568 0.641 1.00 43.25 112 SER A N 1
ATOM 887 C CA . SER A 1 112 ? 2.835 17.785 1.969 1.00 43.25 112 SER A CA 1
ATOM 888 C C . SER A 1 112 ? 2.073 18.941 2.607 1.00 43.25 112 SER A C 1
ATOM 890 O O . SER A 1 112 ? 2.142 20.084 2.161 1.00 43.25 112 SER A O 1
ATOM 892 N N . LYS A 1 113 ? 1.311 18.647 3.664 1.00 43.00 113 LYS A N 1
ATOM 893 C CA . LYS A 1 113 ? 0.796 19.685 4.552 1.00 43.00 113 LYS A CA 1
ATOM 894 C C . LYS A 1 113 ? 2.015 20.328 5.211 1.00 43.00 113 LYS A C 1
ATOM 896 O O . LYS A 1 113 ? 2.650 19.706 6.056 1.00 43.00 113 LYS A O 1
ATOM 901 N N . VAL A 1 114 ? 2.364 21.530 4.758 1.00 44.97 114 VAL A N 1
ATOM 902 C CA . VAL A 1 114 ? 3.417 22.373 5.329 1.00 44.97 114 VAL A CA 1
ATOM 903 C C . VAL A 1 114 ? 3.114 22.559 6.813 1.00 44.97 114 VAL A C 1
ATOM 905 O O . VAL A 1 114 ? 2.125 23.190 7.189 1.00 44.97 114 VAL A O 1
ATOM 908 N N . SER A 1 115 ? 3.945 21.964 7.661 1.00 50.44 115 SER A N 1
ATOM 909 C CA . SER A 1 115 ? 3.996 22.262 9.085 1.00 50.44 115 SER A CA 1
ATOM 910 C C . SER A 1 115 ? 4.697 23.608 9.251 1.00 50.44 115 SER A C 1
ATOM 912 O O . SER A 1 115 ? 5.918 23.657 9.384 1.00 50.44 115 SER A O 1
ATOM 914 N N . ASN A 1 116 ? 3.941 24.706 9.206 1.00 42.41 116 ASN A N 1
ATOM 915 C CA . ASN A 1 116 ? 4.466 25.986 9.666 1.00 42.41 116 ASN A CA 1
ATOM 916 C C . ASN A 1 116 ? 4.422 26.004 11.192 1.00 42.41 116 ASN A C 1
ATOM 918 O O . ASN A 1 116 ? 3.354 25.932 11.801 1.00 42.41 116 ASN A O 1
ATOM 922 N N . GLY A 1 117 ? 5.616 26.047 11.780 1.00 44.84 117 GLY A N 1
ATOM 923 C CA . GLY A 1 117 ? 5.829 26.173 13.208 1.00 44.84 117 GLY A CA 1
ATOM 924 C C . GLY A 1 117 ? 5.269 27.485 13.746 1.00 44.84 117 GLY A C 1
ATOM 925 O O . GLY A 1 117 ? 5.497 28.557 13.192 1.00 44.84 117 GLY A O 1
ATOM 926 N N . GLY A 1 118 ? 4.569 27.376 14.867 1.00 36.16 118 GLY A N 1
ATOM 927 C CA . GLY A 1 118 ? 4.195 28.483 15.730 1.00 36.16 118 GLY A CA 1
ATOM 928 C C . GLY A 1 118 ? 4.373 28.027 17.170 1.00 36.16 118 GLY A C 1
ATOM 929 O O . GLY A 1 118 ? 3.742 27.064 17.594 1.00 36.16 118 GLY A O 1
ATOM 930 N N . LYS A 1 119 ? 5.305 28.684 17.861 1.00 37.03 119 LYS A N 1
ATOM 931 C CA . LYS A 1 119 ? 5.655 28.568 19.282 1.00 37.03 119 LYS A CA 1
ATOM 932 C C . LYS A 1 119 ? 4.447 28.366 20.212 1.00 37.03 119 LYS A C 1
ATOM 934 O O . LYS A 1 119 ? 3.391 28.957 20.014 1.00 37.03 119 LYS A O 1
ATOM 939 N N . THR A 1 120 ? 4.684 27.611 21.283 1.00 43.88 120 THR A N 1
ATOM 940 C CA . THR A 1 120 ? 3.877 27.582 22.515 1.00 43.88 120 THR A CA 1
ATOM 941 C C . THR A 1 120 ? 3.685 29.000 23.097 1.00 43.88 120 THR A C 1
ATOM 943 O O . THR A 1 120 ? 4.500 29.888 22.831 1.00 43.88 120 THR A O 1
ATOM 946 N N . PRO A 1 121 ? 2.631 29.231 23.905 1.00 43.56 121 PRO A N 1
ATOM 947 C CA . PRO A 1 121 ? 2.830 29.059 25.344 1.00 43.56 121 PRO A CA 1
ATOM 948 C C . PRO A 1 121 ? 1.656 28.386 26.076 1.00 43.56 121 PRO A C 1
ATOM 950 O O . PRO A 1 121 ? 0.489 28.635 25.808 1.00 43.56 121 PRO A O 1
ATOM 953 N N . ASN A 1 122 ? 2.049 27.532 27.019 1.00 36.31 122 ASN A N 1
ATOM 954 C CA . ASN A 1 122 ? 1.591 27.453 28.406 1.00 36.31 122 ASN A CA 1
ATOM 955 C C . ASN A 1 122 ? 0.091 27.584 28.736 1.00 36.31 122 ASN A C 1
ATOM 957 O O . ASN A 1 122 ? -0.497 28.646 28.578 1.00 36.31 122 ASN A O 1
ATOM 961 N N . SER A 1 123 ? -0.454 26.534 29.349 1.00 36.28 123 SER A N 1
ATOM 962 C CA . SER A 1 123 ? -1.121 26.542 30.666 1.00 36.28 123 SER A CA 1
ATOM 963 C C . SER A 1 123 ? -1.880 25.214 30.759 1.00 36.28 123 SER A C 1
ATOM 965 O O . SER A 1 123 ? -2.762 24.920 29.959 1.00 36.28 123 SER A O 1
ATOM 967 N N . ASP A 1 124 ? -1.340 24.250 31.498 1.00 35.91 124 ASP A N 1
ATOM 968 C CA . ASP A 1 124 ? -1.808 23.968 32.857 1.00 35.91 124 ASP A CA 1
ATOM 969 C C . ASP A 1 124 ? -3.334 23.893 32.946 1.00 35.91 124 ASP A C 1
ATOM 971 O O . ASP A 1 124 ? -4.017 24.908 33.038 1.00 35.91 124 ASP A O 1
ATOM 975 N N . SER A 1 125 ? -3.880 22.677 32.974 1.00 42.59 125 SER A N 1
ATOM 976 C CA . SER A 1 125 ? -4.577 22.167 34.165 1.00 42.59 125 SER A CA 1
ATOM 977 C C . SER A 1 125 ? -5.455 20.943 33.868 1.00 42.59 125 SER A C 1
ATOM 979 O O . SER A 1 125 ? -6.188 20.878 32.890 1.00 42.59 125 SER A O 1
ATOM 981 N N . ASN A 1 126 ? -5.377 20.000 34.811 1.00 44.41 126 ASN A N 1
ATOM 982 C CA . ASN A 1 126 ? -6.338 18.951 35.170 1.00 44.41 126 ASN A CA 1
ATOM 983 C C . ASN A 1 126 ? -6.707 17.875 34.136 1.00 44.41 126 ASN A C 1
ATOM 985 O O . ASN A 1 126 ? -7.461 18.081 33.197 1.00 44.41 126 ASN A O 1
ATOM 989 N N . ARG A 1 127 ? -6.165 16.659 34.281 1.00 36.25 127 ARG A N 1
ATOM 990 C CA . ARG A 1 127 ? -6.664 15.585 35.180 1.00 36.25 127 ARG A CA 1
ATOM 991 C C . ARG A 1 127 ? -8.153 15.250 34.995 1.00 36.25 127 ARG A C 1
ATOM 993 O O . ARG A 1 127 ? -9.013 15.987 35.447 1.00 36.25 127 ARG A O 1
ATOM 1000 N N . LEU A 1 128 ? -8.359 14.060 34.422 1.00 42.06 128 LEU A N 1
ATOM 1001 C CA . LEU A 1 128 ? -9.097 12.897 34.948 1.00 42.06 128 LEU A CA 1
ATOM 1002 C C . LEU A 1 128 ? -10.486 13.077 35.597 1.00 42.06 128 LEU A C 1
ATOM 1004 O O . LEU A 1 128 ? -10.711 13.954 36.419 1.00 42.06 128 LEU A O 1
ATOM 1008 N N . CYS A 1 129 ? -11.287 12.022 35.378 1.00 33.09 129 CYS A N 1
ATOM 1009 C CA . CYS A 1 129 ? -12.459 11.558 36.140 1.00 33.09 129 CYS A CA 1
ATOM 1010 C C . CYS A 1 129 ? -13.819 12.104 35.656 1.00 33.09 129 CYS A C 1
ATOM 1012 O O . CYS A 1 129 ? -14.054 13.300 35.605 1.00 33.09 129 CYS A O 1
ATOM 1014 N N . ARG A 1 130 ? -14.702 11.231 35.146 1.00 36.69 130 ARG A N 1
ATOM 1015 C CA . ARG A 1 130 ? -15.615 10.332 35.897 1.00 36.69 130 ARG A CA 1
ATOM 1016 C C . ARG A 1 130 ? -16.938 11.046 36.181 1.00 36.69 130 ARG A C 1
ATOM 1018 O O . ARG A 1 130 ? -16.956 12.017 36.924 1.00 36.69 130 ARG A O 1
ATOM 1025 N N . GLY A 1 131 ? -18.045 10.505 35.674 1.00 31.80 131 GLY A N 1
ATOM 1026 C CA . GLY A 1 131 ? -19.370 10.945 36.109 1.00 31.80 131 GLY A CA 1
ATOM 1027 C C . GLY A 1 131 ? -20.520 10.513 35.211 1.00 31.80 131 GLY A C 1
ATOM 1028 O O . GLY A 1 131 ? -21.022 11.303 34.423 1.00 31.80 131 GLY A O 1
ATOM 1029 N N . GLU A 1 132 ? -20.978 9.276 35.385 1.00 38.97 132 GLU A N 1
ATOM 1030 C CA . GLU A 1 132 ? -22.366 8.895 35.116 1.00 38.97 132 GLU A CA 1
ATOM 1031 C C . GLU A 1 132 ? -23.338 9.760 35.941 1.00 38.97 132 GLU A C 1
ATOM 1033 O O . GLU A 1 132 ? -23.086 9.986 37.127 1.00 38.97 132 GLU A O 1
ATOM 1038 N N . LYS A 1 133 ? -24.488 10.138 35.357 1.00 41.84 133 LYS A N 1
ATOM 1039 C CA . LYS A 1 133 ? -25.838 9.907 35.929 1.00 41.84 133 LYS A CA 1
ATOM 1040 C C . LYS A 1 133 ? -26.968 10.482 35.054 1.00 41.84 133 LYS A C 1
ATOM 1042 O O . LYS A 1 133 ? -27.207 11.680 35.014 1.00 41.84 133 LYS A O 1
ATOM 1047 N N . LYS A 1 134 ? -27.709 9.562 34.425 1.00 39.81 134 LYS A N 1
ATOM 1048 C CA . LYS A 1 134 ? -29.160 9.310 34.574 1.00 39.81 134 LYS A CA 1
ATOM 1049 C C . LYS A 1 134 ? -30.063 10.501 34.952 1.00 39.81 134 LYS A C 1
ATOM 1051 O O . LYS A 1 134 ? -30.030 10.924 36.103 1.00 39.81 134 LYS A O 1
ATOM 1056 N N . ARG A 1 135 ? -31.040 10.827 34.089 1.00 34.62 135 ARG A N 1
ATOM 1057 C CA . ARG A 1 135 ? -32.449 11.049 34.488 1.00 34.62 135 ARG A CA 1
ATOM 1058 C C . ARG A 1 135 ? -33.433 10.602 33.397 1.00 34.62 135 ARG A C 1
ATOM 1060 O O . ARG A 1 135 ? -33.238 10.864 32.219 1.00 34.62 135 ARG A O 1
ATOM 1067 N N . LEU A 1 136 ? -34.458 9.891 33.866 1.00 38.25 136 LEU A N 1
ATOM 1068 C CA . LEU A 1 136 ? -35.674 9.451 33.181 1.00 38.25 136 LEU A CA 1
ATOM 1069 C C . LEU A 1 136 ? -36.686 10.604 33.075 1.00 38.25 136 LEU A C 1
ATOM 1071 O O . LEU A 1 136 ? -36.748 11.433 33.983 1.00 38.25 136 LEU A O 1
ATOM 1075 N N . GLY A 1 137 ? -37.532 10.569 32.041 1.00 30.22 137 GLY A N 1
ATOM 1076 C CA . GLY A 1 137 ? -38.771 11.347 3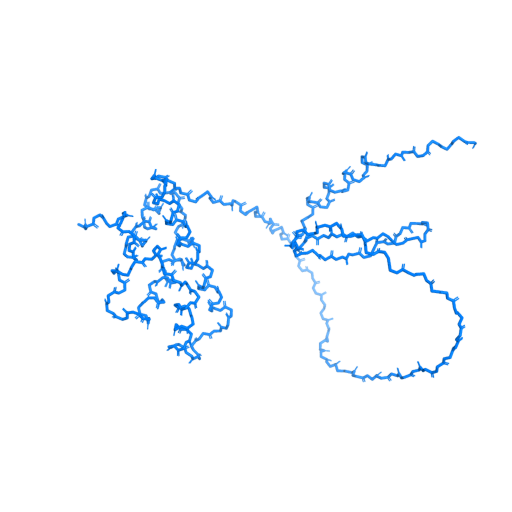1.931 1.00 30.22 137 GLY A CA 1
ATOM 1077 C C . GLY A 1 137 ? -39.617 10.905 30.724 1.00 30.22 137 GLY A C 1
ATOM 1078 O O . GLY A 1 137 ? -39.227 11.117 29.586 1.00 30.22 137 GLY A O 1
ATOM 1079 N N . VAL A 1 138 ? -40.756 10.270 30.998 1.00 36.47 138 VAL A N 1
ATOM 1080 C CA . VAL A 1 138 ? -41.872 9.812 30.126 1.00 36.47 138 VAL A CA 1
ATOM 1081 C C . VAL A 1 138 ? -43.157 10.125 30.946 1.00 36.47 138 VAL A C 1
ATOM 1083 O O . VAL A 1 138 ? -42.976 10.205 32.168 1.00 36.47 138 VAL A O 1
ATOM 1086 N N . PRO A 1 139 ? -44.425 10.260 30.453 1.00 47.94 139 PRO A N 1
ATOM 1087 C CA . PRO A 1 139 ? -45.041 10.117 29.106 1.00 47.94 139 PRO A CA 1
ATOM 1088 C C . PRO A 1 139 ? -46.025 11.251 28.673 1.00 47.94 139 PRO A C 1
ATOM 1090 O O . PRO A 1 139 ? -46.407 12.105 29.465 1.00 47.94 139 PRO A O 1
ATOM 1093 N N . GLY A 1 140 ? -46.564 11.123 27.446 1.00 27.66 140 GLY A N 1
ATOM 1094 C CA . GLY A 1 140 ? -47.959 11.465 27.082 1.00 27.66 140 GLY A CA 1
ATOM 1095 C C . GLY A 1 140 ? -48.104 12.638 26.102 1.00 27.66 140 GLY A C 1
ATOM 1096 O O . GLY A 1 140 ? -47.411 13.629 26.251 1.00 27.66 140 GLY A O 1
ATOM 1097 N N . ALA A 1 141 ? -48.978 12.663 25.092 1.00 35.19 141 ALA A N 1
ATOM 1098 C CA . ALA A 1 141 ? -49.868 11.697 24.444 1.00 35.19 141 ALA A CA 1
ATOM 1099 C C . ALA A 1 141 ? -50.455 12.371 23.175 1.00 35.19 141 ALA A C 1
ATOM 1101 O O . ALA A 1 141 ? -50.663 13.578 23.175 1.00 35.19 141 ALA A O 1
ATOM 1102 N N . ALA A 1 142 ? -50.807 11.547 22.180 1.00 31.75 142 ALA A N 1
ATOM 1103 C CA . ALA A 1 142 ? -51.852 11.734 21.158 1.00 31.75 142 ALA A CA 1
ATOM 1104 C C . ALA A 1 142 ? -51.718 12.820 20.060 1.00 31.75 142 ALA A C 1
ATOM 1106 O O . ALA A 1 142 ? -51.705 14.014 20.327 1.00 31.75 142 ALA A O 1
ATOM 1107 N N . GLY A 1 143 ? -51.817 12.375 18.795 1.00 28.66 143 GLY A N 1
ATOM 1108 C CA . GLY A 1 143 ? -52.283 13.219 17.684 1.00 28.66 143 GLY A CA 1
ATOM 1109 C C . GLY A 1 143 ? -51.744 12.871 16.294 1.00 28.66 143 GLY A C 1
ATOM 1110 O O . GLY A 1 143 ? -50.830 13.525 15.826 1.00 28.66 143 GLY A O 1
ATOM 1111 N N . LYS A 1 144 ? -52.323 11.831 15.679 1.00 34.94 144 LYS A N 1
ATOM 1112 C CA . LYS A 1 144 ? -52.461 11.526 14.237 1.00 34.94 144 LYS A CA 1
ATOM 1113 C C . LYS A 1 144 ? -51.821 12.507 13.232 1.00 34.94 144 LYS A C 1
ATOM 1115 O O . LYS A 1 144 ? -52.232 13.653 13.155 1.00 34.94 144 LYS A O 1
ATOM 1120 N N . ASP A 1 145 ? -50.945 11.989 12.372 1.00 35.06 145 ASP A N 1
ATOM 1121 C CA . ASP A 1 145 ? -51.290 11.797 10.958 1.00 35.06 145 ASP A CA 1
ATOM 1122 C C . ASP A 1 145 ? -50.308 10.843 10.278 1.00 35.06 145 ASP A C 1
ATOM 1124 O O . ASP A 1 145 ? -49.090 10.897 10.441 1.00 35.06 145 ASP A O 1
ATOM 1128 N N . SER A 1 146 ? -50.888 9.889 9.562 1.00 43.25 146 SER A N 1
ATOM 1129 C CA . SER A 1 146 ? -50.193 8.846 8.826 1.00 43.25 146 SER A CA 1
ATOM 1130 C C . SER A 1 146 ? -49.997 9.340 7.401 1.00 43.25 146 SER A C 1
ATOM 1132 O O . SER A 1 146 ? -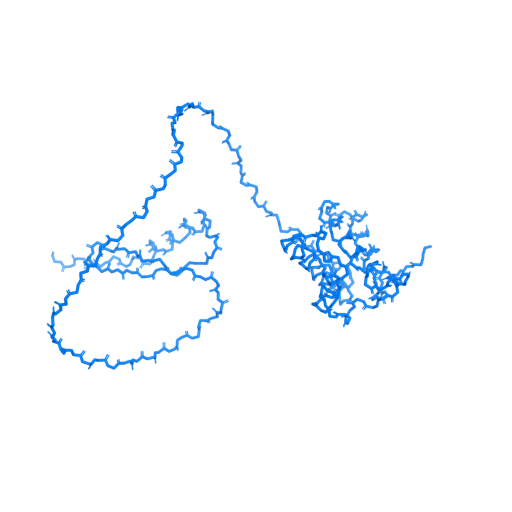50.940 9.365 6.619 1.00 43.25 146 SER A O 1
ATOM 1134 N N . ILE A 1 147 ? -48.766 9.715 7.053 1.00 43.38 147 ILE A N 1
ATOM 1135 C CA . ILE A 1 147 ? -48.369 9.904 5.657 1.00 43.38 147 ILE A CA 1
ATOM 1136 C C . ILE A 1 147 ? -47.205 8.964 5.366 1.00 43.38 147 ILE A C 1
ATOM 1138 O O . ILE A 1 147 ? -46.049 9.203 5.699 1.00 43.38 147 ILE A O 1
ATOM 1142 N N . ARG A 1 148 ? -47.635 7.820 4.837 1.00 39.31 148 ARG A N 1
ATOM 1143 C CA . ARG A 1 148 ? -47.048 6.999 3.780 1.00 39.31 148 ARG A CA 1
ATOM 1144 C C . ARG A 1 148 ? -45.583 7.290 3.426 1.00 39.31 148 ARG A C 1
ATOM 1146 O O . ARG A 1 148 ? -45.234 8.333 2.886 1.00 39.31 148 ARG A O 1
ATOM 1153 N N . VAL A 1 149 ? -44.782 6.263 3.684 1.00 43.28 149 VAL A N 1
ATOM 1154 C CA . VAL A 1 149 ? -43.489 5.969 3.072 1.00 43.28 149 VAL A CA 1
ATOM 1155 C C . VAL A 1 149 ? -43.623 6.069 1.552 1.00 43.28 149 VAL A C 1
ATOM 1157 O O . VAL A 1 149 ? -44.341 5.271 0.953 1.00 43.28 149 VAL A O 1
ATOM 1160 N N . GLU A 1 150 ? -42.919 7.020 0.945 1.00 39.84 150 GLU A N 1
ATOM 1161 C CA . GLU A 1 150 ? -42.492 6.910 -0.447 1.00 39.84 150 GLU A CA 1
ATOM 1162 C C . GLU A 1 150 ? -40.967 6.873 -0.476 1.00 39.84 150 GLU A C 1
ATOM 1164 O O . GLU A 1 150 ? -40.254 7.874 -0.427 1.00 39.84 150 GLU A O 1
ATOM 1169 N N . GLU A 1 151 ? -40.500 5.630 -0.467 1.00 47.56 151 GLU A N 1
ATOM 1170 C CA . GLU A 1 151 ? -39.241 5.167 -1.022 1.00 47.56 151 GLU A CA 1
ATOM 1171 C C . GLU A 1 151 ? -39.127 5.683 -2.463 1.00 47.56 151 GLU A C 1
ATOM 1173 O O . GLU A 1 151 ? -39.756 5.164 -3.383 1.00 47.56 151 GLU A O 1
ATOM 1178 N N . GLN A 1 152 ? -38.321 6.718 -2.671 1.00 39.62 152 GLN A N 1
ATOM 1179 C CA . GLN A 1 152 ? -37.746 6.985 -3.983 1.00 39.62 152 GLN A CA 1
ATOM 1180 C C . GLN A 1 152 ? -36.250 6.730 -3.882 1.00 39.62 152 GLN A C 1
ATOM 1182 O O . GLN A 1 152 ? -35.461 7.568 -3.443 1.00 39.62 152 GLN A O 1
ATOM 1187 N N . GLY A 1 153 ? -35.902 5.489 -4.226 1.00 42.38 153 GLY A N 1
ATOM 1188 C CA . GLY A 1 153 ? -34.539 5.037 -4.408 1.00 42.38 153 GLY A CA 1
ATOM 1189 C C . GLY A 1 153 ? -33.873 5.844 -5.513 1.00 42.38 153 GLY A C 1
ATOM 1190 O O . GLY A 1 153 ? -34.198 5.706 -6.689 1.00 42.38 153 GLY A O 1
ATOM 1191 N N . HIS A 1 154 ? -32.913 6.667 -5.119 1.00 41.34 154 HIS A N 1
ATOM 1192 C CA . HIS A 1 154 ? -31.805 7.007 -5.988 1.00 41.34 154 HIS A CA 1
ATOM 1193 C C . HIS A 1 154 ? -30.623 6.174 -5.518 1.00 41.34 154 HIS A C 1
ATOM 1195 O O . HIS A 1 154 ? -30.159 6.347 -4.391 1.00 41.34 154 HIS A O 1
ATOM 1201 N N . ASP A 1 155 ? -30.201 5.247 -6.377 1.00 44.50 155 ASP A N 1
ATOM 1202 C CA . ASP A 1 155 ? -28.992 4.438 -6.266 1.00 44.50 155 ASP A CA 1
ATOM 1203 C C . ASP A 1 155 ? -27.826 5.265 -5.712 1.00 44.50 155 ASP A C 1
ATOM 1205 O O . ASP A 1 155 ? -27.149 5.998 -6.435 1.00 44.50 155 ASP A O 1
ATOM 1209 N N . THR A 1 156 ? -27.576 5.164 -4.408 1.00 45.59 156 THR A N 1
ATOM 1210 C CA . THR A 1 156 ? -26.335 5.662 -3.830 1.00 45.59 156 THR A CA 1
ATOM 1211 C C . THR A 1 156 ? -25.274 4.594 -4.054 1.00 45.59 156 THR A C 1
ATOM 1213 O O . THR A 1 156 ? -25.362 3.536 -3.421 1.00 45.59 156 THR A O 1
ATOM 1216 N N . PRO A 1 157 ? -24.246 4.829 -4.895 1.00 42.28 157 PRO A N 1
ATOM 1217 C CA . PRO A 1 157 ? -23.035 4.031 -4.800 1.00 42.28 157 PRO A CA 1
ATOM 1218 C C . PRO A 1 157 ? -22.559 4.097 -3.348 1.00 42.28 157 PRO A C 1
ATOM 1220 O O . PRO A 1 157 ? -22.647 5.149 -2.711 1.00 42.28 157 PRO A O 1
ATOM 1223 N N . ILE A 1 158 ? -22.103 2.964 -2.820 1.00 47.72 158 ILE A N 1
ATOM 1224 C CA . ILE A 1 158 ? -21.596 2.808 -1.455 1.00 47.72 158 ILE A CA 1
ATOM 1225 C C . ILE A 1 158 ? -20.342 3.688 -1.311 1.00 47.72 158 ILE A C 1
ATOM 1227 O O . ILE A 1 158 ? -19.211 3.240 -1.472 1.00 47.72 158 ILE A O 1
ATOM 1231 N N . ILE A 1 159 ? -20.544 4.982 -1.084 1.00 54.12 159 ILE A N 1
ATOM 1232 C CA . ILE A 1 159 ? -19.517 5.965 -0.766 1.00 54.12 159 ILE A CA 1
ATOM 1233 C C . ILE A 1 159 ? -19.631 6.169 0.742 1.00 54.12 159 ILE A C 1
ATOM 1235 O O . ILE A 1 159 ? -20.696 6.532 1.235 1.00 54.12 159 ILE A O 1
ATOM 1239 N N . ASP A 1 160 ? -18.547 5.911 1.476 1.00 67.50 160 ASP A N 1
ATOM 1240 C CA . ASP A 1 160 ? -18.405 6.182 2.915 1.00 67.50 160 ASP A CA 1
ATOM 1241 C C . ASP A 1 160 ? -18.543 7.699 3.178 1.00 67.50 160 ASP A C 1
ATOM 1243 O O . ASP A 1 160 ? -17.557 8.442 3.251 1.00 67.50 160 ASP A O 1
ATOM 1247 N N . ALA A 1 161 ? -19.791 8.174 3.211 1.00 75.81 161 ALA A N 1
ATOM 1248 C CA . ALA A 1 161 ? -20.175 9.573 3.313 1.00 75.81 161 ALA A CA 1
ATOM 1249 C C . ALA A 1 161 ? -20.958 9.829 4.606 1.00 75.81 161 ALA A C 1
ATOM 1251 O O . ALA A 1 161 ? -21.908 9.126 4.945 1.00 75.81 161 ALA A O 1
ATOM 1252 N N . ILE A 1 162 ? -20.550 10.865 5.335 1.00 80.94 162 ILE A N 1
ATOM 1253 C CA . ILE A 1 162 ? -21.167 11.316 6.579 1.00 80.94 162 ILE A CA 1
ATOM 1254 C C . ILE A 1 162 ? -22.201 12.393 6.238 1.00 80.94 162 ILE A C 1
ATOM 1256 O O . ILE A 1 162 ? -21.917 13.324 5.482 1.00 80.94 162 ILE A O 1
ATOM 1260 N N . ALA A 1 163 ? -23.402 12.268 6.802 1.00 84.69 163 ALA A N 1
ATOM 1261 C CA . ALA A 1 163 ? -24.464 13.257 6.661 1.00 84.69 163 ALA A CA 1
ATOM 1262 C C . ALA A 1 163 ? -24.349 14.332 7.753 1.00 84.69 163 ALA A C 1
ATOM 1264 O O . ALA A 1 163 ? -24.436 14.027 8.944 1.00 84.69 163 ALA A O 1
ATOM 1265 N N . TYR A 1 164 ? -24.198 15.592 7.347 1.00 84.56 164 TYR A N 1
ATOM 1266 C CA . TYR A 1 164 ? -24.103 16.745 8.240 1.00 84.56 164 TYR A CA 1
ATOM 1267 C C . TYR A 1 164 ? -25.377 17.598 8.159 1.00 84.56 164 TYR A C 1
ATOM 1269 O O . TYR A 1 164 ? -25.713 18.079 7.072 1.00 84.56 164 TYR A O 1
ATOM 1277 N N . PRO A 1 165 ? -26.101 17.808 9.275 1.00 88.81 165 PRO A N 1
ATOM 1278 C CA . PRO A 1 165 ? -27.201 18.763 9.312 1.00 88.81 165 PRO A CA 1
ATOM 1279 C C . PRO A 1 165 ? -26.644 20.192 9.316 1.00 88.81 165 PRO A C 1
ATOM 1281 O O . PRO A 1 165 ? -25.851 20.553 10.184 1.00 88.81 165 PRO A O 1
ATOM 1284 N N . PHE A 1 166 ? -27.069 21.007 8.355 1.00 85.69 166 PHE A N 1
ATOM 1285 C CA . PHE A 1 166 ? -26.674 22.404 8.217 1.00 85.69 166 PHE A CA 1
ATOM 1286 C C . PHE A 1 166 ? -27.908 23.312 8.343 1.00 85.69 166 PHE A C 1
ATOM 1288 O O . PHE A 1 166 ? -28.797 23.253 7.487 1.00 85.69 166 PHE A O 1
ATOM 1295 N N . PRO A 1 167 ? -28.010 24.123 9.410 1.00 88.75 167 PRO A N 1
ATOM 1296 C CA . PRO A 1 167 ? -29.140 25.023 9.592 1.00 88.75 167 PRO A CA 1
ATOM 1297 C C . PRO A 1 167 ? -29.063 26.186 8.597 1.00 88.75 167 PRO A C 1
ATOM 1299 O O . PRO A 1 167 ? -28.033 26.845 8.466 1.00 88.75 167 PRO A O 1
ATOM 1302 N N . LEU A 1 168 ? -30.168 26.454 7.908 1.00 85.88 168 LEU A N 1
ATOM 1303 C CA . LEU A 1 168 ? -30.332 27.604 7.026 1.00 85.88 168 LEU A CA 1
ATOM 1304 C C . LEU A 1 168 ? -31.002 28.759 7.780 1.00 85.88 168 LEU A C 1
ATOM 1306 O O . LEU A 1 168 ? -31.753 28.551 8.734 1.00 85.88 168 LEU A O 1
ATOM 1310 N N . MET A 1 169 ? -30.783 29.994 7.317 1.00 78.38 169 MET A N 1
ATOM 1311 C CA . MET A 1 169 ? -31.321 31.193 7.982 1.00 78.38 169 MET A CA 1
ATOM 1312 C C . MET A 1 169 ? -32.856 31.266 7.987 1.00 78.38 169 MET A C 1
ATOM 1314 O O . MET A 1 169 ? -33.436 31.945 8.824 1.00 78.38 169 MET A O 1
ATOM 1318 N N . ASN A 1 170 ? -33.527 30.535 7.094 1.00 81.75 170 ASN A N 1
ATOM 1319 C CA . ASN A 1 170 ? -34.988 30.433 7.031 1.00 81.75 170 ASN A CA 1
ATOM 1320 C C . ASN A 1 170 ? -35.584 29.418 8.032 1.00 81.75 170 ASN A C 1
ATOM 1322 O O . ASN A 1 170 ? -36.759 29.070 7.920 1.00 81.75 170 ASN A O 1
ATOM 1326 N N . GLY A 1 171 ? -34.780 28.895 8.965 1.00 82.12 171 GLY A N 1
ATOM 1327 C CA . GLY A 1 171 ? -35.208 27.922 9.973 1.00 82.12 171 GLY A CA 1
ATOM 1328 C C . GLY A 1 171 ? -35.335 26.481 9.464 1.00 82.12 171 GLY A C 1
ATOM 1329 O O . GLY A 1 171 ? -35.705 25.599 10.235 1.00 82.12 171 GLY A O 1
ATOM 1330 N N . LYS A 1 172 ? -35.022 26.212 8.188 1.00 83.94 172 LYS A N 1
ATOM 1331 C CA . LYS A 1 172 ? -34.959 24.850 7.632 1.00 83.94 172 LYS A CA 1
ATOM 1332 C C . LYS A 1 172 ? -33.560 24.258 7.810 1.00 83.94 172 LYS A C 1
ATOM 1334 O O . LYS A 1 172 ? -32.571 24.983 7.853 1.00 83.94 172 LYS A O 1
ATOM 1339 N N . THR A 1 173 ? -33.464 22.931 7.843 1.00 83.88 173 THR A N 1
ATOM 1340 C CA . THR A 1 173 ? -32.181 22.215 7.943 1.00 83.88 173 THR A CA 1
ATOM 1341 C C . THR A 1 173 ? -31.882 21.501 6.633 1.00 83.88 173 THR A C 1
ATOM 1343 O O . THR A 1 173 ? -32.614 20.594 6.239 1.00 83.88 173 THR A O 1
ATOM 1346 N N . ALA A 1 174 ? -30.790 21.883 5.975 1.00 85.38 174 ALA A N 1
ATOM 1347 C CA . ALA A 1 174 ? -30.241 21.140 4.848 1.00 85.38 174 ALA A CA 1
ATOM 1348 C C . ALA A 1 174 ? -29.410 19.953 5.355 1.00 85.38 174 ALA A C 1
ATOM 1350 O O . ALA A 1 174 ? -28.821 20.009 6.434 1.00 85.38 174 ALA A O 1
ATOM 1351 N N . ARG A 1 175 ? -29.342 18.866 4.584 1.00 86.62 175 ARG A N 1
ATOM 1352 C CA . ARG A 1 175 ? -28.434 17.744 4.859 1.00 86.62 175 ARG A CA 1
ATOM 1353 C C . ARG A 1 175 ? -27.357 17.718 3.791 1.00 86.62 175 ARG A C 1
ATOM 1355 O O . ARG A 1 175 ? -27.672 17.593 2.613 1.00 86.62 175 ARG A O 1
ATOM 1362 N N . ILE A 1 176 ? -26.104 17.833 4.210 1.00 87.19 176 ILE A N 1
ATOM 1363 C CA . ILE A 1 176 ? -24.953 17.789 3.312 1.00 87.19 176 ILE A CA 1
ATOM 1364 C C . ILE A 1 176 ? -24.258 16.445 3.503 1.00 87.19 176 ILE A C 1
ATOM 1366 O O . ILE A 1 176 ? -23.813 16.125 4.604 1.00 87.19 176 ILE A O 1
ATOM 1370 N N . TYR A 1 177 ? -24.169 15.656 2.437 1.00 86.19 177 TYR A N 1
ATOM 1371 C CA . TYR A 1 177 ? -23.444 14.389 2.438 1.00 86.19 177 TYR A CA 1
ATOM 1372 C C . TYR A 1 177 ? -22.002 14.645 2.013 1.00 86.19 177 TYR A C 1
ATOM 1374 O O . TYR A 1 177 ? -21.761 15.139 0.912 1.00 86.19 177 TYR A O 1
ATOM 1382 N N . MET A 1 178 ? -21.042 14.333 2.882 1.00 82.88 178 MET A N 1
ATOM 1383 C CA . MET A 1 178 ? -19.623 14.533 2.592 1.00 82.88 178 MET A CA 1
ATOM 1384 C C . MET A 1 178 ? -18.814 13.250 2.800 1.00 82.88 178 MET A C 1
ATOM 1386 O O . MET A 1 178 ? -18.982 12.587 3.824 1.00 82.88 178 MET A O 1
ATOM 1390 N N . PRO A 1 179 ? -17.901 12.904 1.877 1.00 83.62 179 PRO A N 1
ATOM 1391 C CA . PRO A 1 179 ? -17.022 11.750 2.035 1.00 83.62 179 PRO A CA 1
ATOM 1392 C C . PRO A 1 179 ? -16.036 11.951 3.193 1.00 83.62 179 PRO A C 1
ATOM 1394 O O . PRO A 1 179 ? -15.688 13.078 3.555 1.00 83.62 179 PRO A O 1
ATOM 1397 N N . ARG A 1 180 ? -15.525 10.859 3.769 1.00 77.50 180 ARG A N 1
ATOM 1398 C CA . ARG A 1 180 ? -14.475 10.959 4.793 1.00 77.50 180 ARG A CA 1
ATOM 1399 C C . ARG A 1 180 ? -13.199 11.589 4.220 1.00 77.50 180 ARG A C 1
ATOM 1401 O O . ARG A 1 180 ? -12.638 11.103 3.244 1.00 77.50 180 ARG A O 1
ATOM 1408 N N . GLY A 1 181 ? -12.715 12.652 4.867 1.00 81.62 181 GLY A N 1
ATOM 1409 C CA . GLY A 1 181 ? -11.449 13.306 4.514 1.00 81.62 181 GLY A CA 1
ATOM 1410 C C . GLY A 1 181 ? -11.552 14.516 3.577 1.00 81.62 181 GLY A C 1
ATOM 1411 O O . GLY A 1 181 ? -10.583 14.794 2.873 1.00 81.62 181 GLY A O 1
ATOM 1412 N N . VAL A 1 182 ? -12.674 15.249 3.573 1.00 82.38 182 VAL A N 1
ATOM 1413 C CA . VAL A 1 182 ? -12.795 16.534 2.853 1.00 82.38 182 VAL A CA 1
ATOM 1414 C C . VAL A 1 182 ? -11.682 17.500 3.275 1.00 82.38 182 VAL A C 1
ATOM 1416 O O . VAL A 1 182 ? -11.480 17.767 4.462 1.00 82.38 182 VAL A O 1
ATOM 1419 N N . THR A 1 183 ? -10.942 18.030 2.299 1.00 86.44 183 THR A N 1
ATOM 1420 C CA . THR A 1 183 ? -9.845 18.974 2.551 1.00 86.44 183 THR A CA 1
ATOM 1421 C C . THR A 1 183 ? -10.323 20.427 2.492 1.00 86.44 183 THR A C 1
ATOM 1423 O O . THR A 1 183 ? -11.355 20.729 1.900 1.00 86.44 183 THR A O 1
ATOM 1426 N N . LYS A 1 184 ? -9.554 21.373 3.054 1.00 83.50 184 LYS A N 1
ATOM 1427 C CA . LYS A 1 184 ? -9.885 22.814 2.999 1.00 83.50 184 LYS A CA 1
ATOM 1428 C C . LYS A 1 184 ? -10.034 23.323 1.560 1.00 83.50 184 LYS A C 1
ATOM 1430 O O . LYS A 1 184 ? -10.917 24.129 1.295 1.00 83.50 184 LYS A O 1
ATOM 1435 N N . SER A 1 185 ? -9.196 22.841 0.641 1.00 86.00 185 SER A N 1
ATOM 1436 C CA . SER A 1 185 ? -9.282 23.185 -0.783 1.00 86.00 185 SER A CA 1
ATOM 1437 C C . SER A 1 185 ? -10.567 22.664 -1.425 1.00 86.00 185 SER A C 1
ATOM 1439 O O . SER A 1 185 ? -11.109 23.312 -2.315 1.00 86.00 185 SER A O 1
ATOM 1441 N N . ASP A 1 186 ? -11.081 21.522 -0.970 1.00 82.81 186 ASP A N 1
ATOM 1442 C CA . ASP A 1 186 ? -12.353 20.978 -1.451 1.00 82.81 186 ASP A CA 1
ATOM 1443 C C . ASP A 1 186 ? -13.536 21.748 -0.867 1.00 82.81 186 ASP A C 1
ATOM 1445 O O . ASP A 1 186 ? -14.457 22.068 -1.606 1.00 82.81 186 ASP A O 1
ATOM 1449 N N . VAL A 1 187 ? -13.473 22.151 0.409 1.00 88.69 187 VAL A N 1
ATOM 1450 C CA . VAL A 1 187 ? -14.468 23.063 1.003 1.00 88.69 187 VAL A CA 1
ATOM 1451 C C . VAL A 1 187 ? -14.482 24.405 0.277 1.00 88.69 187 VAL A C 1
ATOM 1453 O O . VAL A 1 187 ? -15.551 24.924 -0.009 1.00 88.69 187 VAL A O 1
ATOM 1456 N N . GLN A 1 188 ? -13.316 24.960 -0.061 1.00 90.62 188 GLN A N 1
ATOM 1457 C CA . GLN A 1 188 ? -13.234 26.224 -0.792 1.00 90.62 188 GLN A CA 1
ATOM 1458 C C . GLN A 1 188 ? -13.818 26.097 -2.203 1.00 90.62 188 GLN A C 1
ATOM 1460 O O . GLN A 1 188 ? -14.561 26.969 -2.637 1.00 90.62 188 GLN A O 1
ATOM 1465 N N . ARG A 1 189 ? -13.532 24.995 -2.906 1.00 87.25 189 ARG A N 1
ATOM 1466 C CA . ARG A 1 189 ? -14.149 24.714 -4.210 1.00 87.25 189 ARG A CA 1
ATOM 1467 C C . ARG A 1 189 ? -15.656 24.498 -4.102 1.00 87.25 189 ARG A C 1
ATOM 1469 O O . ARG A 1 189 ? -16.382 24.994 -4.952 1.00 87.25 189 ARG A O 1
ATOM 1476 N N . LEU A 1 190 ? -16.121 23.814 -3.058 1.00 86.12 190 LEU A N 1
ATOM 1477 C CA . LEU A 1 190 ? -17.546 23.652 -2.770 1.00 86.12 190 LEU A CA 1
ATOM 1478 C C . LEU A 1 190 ? -18.216 24.988 -2.455 1.00 86.12 190 LEU A C 1
ATOM 1480 O O . LEU A 1 190 ? -19.317 25.215 -2.929 1.00 86.12 190 LEU A O 1
ATOM 1484 N N . ALA A 1 191 ? -17.562 25.873 -1.705 1.00 87.75 191 ALA A N 1
ATOM 1485 C CA . ALA A 1 191 ? -18.078 27.207 -1.416 1.00 87.75 191 ALA A CA 1
ATOM 1486 C C . ALA A 1 191 ? -18.233 28.023 -2.703 1.00 87.75 191 ALA A C 1
ATOM 1488 O O . ALA A 1 191 ? -19.326 28.497 -2.975 1.00 87.75 191 ALA A O 1
ATOM 1489 N N . ILE A 1 192 ? -17.194 28.069 -3.545 1.00 90.12 192 ILE A N 1
ATOM 1490 C CA . ILE A 1 192 ? -17.245 28.742 -4.855 1.00 90.12 192 ILE A CA 1
ATOM 1491 C C . ILE A 1 192 ? -18.351 28.144 -5.733 1.00 90.12 192 ILE A C 1
ATOM 1493 O O . ILE A 1 192 ? -19.087 28.863 -6.401 1.00 90.12 192 ILE A O 1
ATOM 1497 N N . PHE A 1 193 ? -18.481 26.818 -5.737 1.00 86.81 193 PHE A N 1
ATOM 1498 C CA . PHE A 1 193 ? -19.524 26.135 -6.494 1.00 86.81 193 PHE A CA 1
ATOM 1499 C C . PHE A 1 193 ? -20.927 26.478 -5.981 1.00 86.81 193 PHE A C 1
ATOM 1501 O O . PHE A 1 193 ? -21.815 26.757 -6.777 1.00 86.81 193 PHE A O 1
ATOM 1508 N N . LEU A 1 194 ? -21.128 26.486 -4.661 1.00 85.12 194 LEU A N 1
ATOM 1509 C CA . LEU A 1 194 ? -22.402 26.852 -4.048 1.00 85.12 194 LEU A CA 1
ATOM 1510 C C . LEU A 1 194 ? -22.740 28.323 -4.293 1.00 85.12 194 LEU A C 1
ATOM 1512 O O . LEU A 1 194 ? -23.889 28.608 -4.599 1.00 85.12 194 LEU A O 1
ATOM 1516 N N . GLU A 1 195 ? -21.758 29.223 -4.219 1.00 83.69 195 GLU A N 1
ATOM 1517 C CA . GLU A 1 195 ? -21.901 30.643 -4.565 1.00 83.69 195 GLU A CA 1
ATOM 1518 C C . GLU A 1 195 ? -22.330 30.822 -6.025 1.00 83.69 195 GLU A C 1
ATOM 1520 O O . GLU A 1 195 ? -23.255 31.576 -6.300 1.00 83.69 195 GLU A O 1
ATOM 1525 N N . ALA A 1 196 ? -21.734 30.070 -6.954 1.00 83.69 196 ALA A N 1
ATOM 1526 C CA . ALA A 1 196 ? -22.100 30.114 -8.370 1.00 83.69 196 ALA A CA 1
ATOM 1527 C C . ALA A 1 196 ? -23.504 29.552 -8.666 1.00 83.69 196 ALA A C 1
ATOM 1529 O O . ALA A 1 196 ? -24.096 29.881 -9.691 1.00 83.69 196 ALA A O 1
ATOM 1530 N N . LEU A 1 197 ? -24.034 28.693 -7.791 1.00 80.88 197 LEU A N 1
ATOM 1531 C CA . LEU A 1 197 ? -25.393 28.160 -7.892 1.00 80.88 197 LEU A CA 1
ATOM 1532 C C . LEU A 1 197 ? -26.450 29.072 -7.263 1.00 80.88 197 LEU A C 1
ATOM 1534 O O . LEU A 1 197 ? -27.643 28.795 -7.415 1.00 80.88 197 LEU A O 1
ATOM 1538 N N . VAL A 1 198 ? -26.051 30.126 -6.543 1.00 79.69 198 VAL A N 1
ATOM 1539 C CA . VAL A 1 198 ? -27.002 31.094 -5.999 1.00 79.69 198 VAL A CA 1
ATOM 1540 C C . VAL A 1 198 ? -27.605 31.869 -7.164 1.00 79.69 198 VAL A C 1
ATOM 1542 O O . VAL A 1 198 ? -27.014 32.799 -7.700 1.00 79.69 198 VAL A O 1
ATOM 1545 N N . ILE A 1 199 ? -28.814 31.477 -7.548 1.00 70.69 199 ILE A N 1
ATOM 1546 C CA . ILE A 1 199 ? -29.684 32.316 -8.358 1.00 70.69 199 ILE A CA 1
ATOM 1547 C C . ILE A 1 199 ? -30.182 33.403 -7.408 1.00 70.69 199 ILE A C 1
ATOM 1549 O O . ILE A 1 199 ? -30.936 33.108 -6.474 1.00 70.69 199 ILE A O 1
ATOM 1553 N N . GLU A 1 200 ? -29.714 34.638 -7.600 1.00 63.97 200 GLU A N 1
ATOM 1554 C CA . GLU A 1 200 ? -30.307 35.805 -6.954 1.00 63.97 200 GLU A CA 1
ATOM 1555 C C . GLU A 1 200 ? -31.802 35.770 -7.271 1.00 63.97 200 GLU A C 1
ATOM 1557 O O . GLU A 1 200 ? -32.211 35.822 -8.430 1.00 63.97 200 GLU A O 1
ATOM 1562 N N . GLN A 1 201 ? -32.638 35.573 -6.250 1.00 56.88 201 GLN A N 1
ATOM 1563 C CA . GLN A 1 201 ? -34.059 35.801 -6.441 1.00 56.88 201 GLN A CA 1
ATOM 1564 C C . GLN A 1 201 ? -34.206 37.302 -6.623 1.00 56.88 201 GLN A C 1
ATOM 1566 O O . GLN A 1 201 ? -34.096 38.037 -5.639 1.00 56.88 201 GLN A O 1
ATOM 1571 N N . ASP A 1 202 ? -34.391 37.728 -7.875 1.00 51.06 202 ASP A N 1
ATOM 1572 C CA . ASP A 1 202 ? -34.787 39.085 -8.220 1.00 51.06 202 ASP A CA 1
ATOM 1573 C C . ASP A 1 202 ? -35.925 39.479 -7.286 1.00 51.06 202 ASP A C 1
ATOM 1575 O O . ASP A 1 202 ? -37.043 38.954 -7.331 1.00 51.06 202 ASP A O 1
ATOM 1579 N N . LYS A 1 203 ? -35.590 40.363 -6.350 1.00 48.84 203 LYS A N 1
ATOM 1580 C CA . LYS A 1 203 ? -36.535 40.940 -5.416 1.00 48.84 203 LYS A CA 1
ATOM 1581 C C . LYS A 1 203 ? -37.299 42.015 -6.179 1.00 48.84 203 LYS A C 1
ATOM 1583 O O . LYS A 1 203 ? -37.080 43.202 -5.970 1.00 48.84 203 LYS A O 1
ATOM 1588 N N . ASP A 1 204 ? -38.191 41.583 -7.062 1.00 51.25 204 ASP A N 1
ATOM 1589 C CA . ASP A 1 204 ? -39.221 42.438 -7.639 1.00 51.25 204 ASP A CA 1
ATOM 1590 C C . ASP A 1 204 ? -40.272 42.727 -6.558 1.00 51.25 204 ASP A C 1
ATOM 1592 O O . ASP A 1 204 ? -41.245 41.985 -6.384 1.00 51.25 204 ASP A O 1
ATOM 1596 N N . ARG A 1 205 ? -40.027 43.789 -5.778 1.00 38.62 205 ARG A N 1
ATOM 1597 C CA . ARG A 1 205 ? -41.044 44.745 -5.302 1.00 38.62 205 ARG A CA 1
ATOM 1598 C C . ARG A 1 205 ? -40.456 45.897 -4.499 1.00 38.62 205 ARG A C 1
ATOM 1600 O O . ARG A 1 205 ? -39.794 45.630 -3.468 1.00 38.62 205 ARG A O 1
#

Secondary structure (DSSP, 8-state):
----TTS-BHHHHHHHHHHHHHTTSS-HHHHHHHHHHHHHHHHHHSTT-TTT-B-SS--HHHHHHHHHHHTTTTS-HHHHHHHHHHHHHHHHHHHHHHHSTT----------------------------------------------------------EEEEEEE-TTS-EEEEEEETT--HHHHHHHHHHHHHT--------

Sequence (205 aa):
MADNLGSGTAAGLVEYLDSLVAKGRSRDGVVTPLKTAIVKVLEKTESEDWGAVDITHIDVEDVMARFKNFTMGDYTDASYRAYELRIKRAISWYKNFLSNPGWYPKERQRTSKVSNGGKTPNSDSNRLCRGEKKRLGVPGAAGKDSIRVEEQGHDTPIIDAIAYPFPLMNGKTARIYMPRGVTKSDVQRLAIFLEALVIEQDKDR